Protein AF-A0A7S1M7S1-F1 (afdb_monomer_lite)

InterPro domains:
  IPR001810 F-box domain [PF12937] (13-48)
  IPR036047 F-box-like domain superfamily [SSF81383] (13-51)

Foldseek 3Di:
DDPPPDDDPPLVVLLVVLLPDFLVVLVVQLPVDVSSVVSSQDPVSLCSNCVVLLQNVLADPDHDRRNVCCCQPCRQQCNSVADWWKFAFDAQWRIKIKGWAWDDDPDDGIHIKIWIWTFTDPDPVRDIFIWIFIWGQDSPVSWIWTWTWGQDPVGIDTDFTKTKDKDFLADDDPGTDPVRSVQAHRWIKIKIWGPDQDPDPPPNDRPDIIDMIGHHHPPPPPVPDPPDD

Radius of gyration: 22.05 Å; chains: 1; bounding box: 53×46×82 Å

Secondary structure (DSSP, 8-state):
------S--HHHHHHHHHHHS-HHHHHHHTTT-HHHHHHHH-HHHHHHHHHHTT-GGGS-SSPPS-HHHHIIIIITTTGGG-EEEEEEBSSSEEEEEEEEEEEEETTTEEEEEEEEEEEESSSTT--EEEEEEEEEEETTTTEEEEEEEEEETTEEEEEEEEEEEEEE--S--TTB-HHHHHHHTTSEEEEEEESS----TTT-S---SEEEEEEPPPP--S-S-----

pLDDT: mean 80.55, std 15.34, range [33.22, 95.12]

Sequence (229 aa):
MPHRTRAFDIPKVAWAILCYLQPHEVARARAVCRRIRDLASADSLWLTIAGNLLLRRLLPRQLPQGILSYLVSNTMTGASLCGKYTYAGTTSVKEATLLITPARLGFRRNVARVSLEVCFADMEWQATEVCTGVMRYSVRDKKFIIVTRRKGIRGMVNGPRLSLIAAPHRRAWLDEKPEHFERNRNGLRLVLTVEEPCTWSTLGKDVNDLIVVTRRAPELDIDADVPAA

Structure (mmCIF, N/CA/C/O backbone):
data_AF-A0A7S1M7S1-F1
#
_entry.id   AF-A0A7S1M7S1-F1
#
loop_
_atom_site.group_PDB
_atom_site.id
_atom_site.type_symbol
_atom_site.label_atom_id
_atom_site.label_alt_id
_atom_site.label_comp_id
_atom_site.label_asym_id
_atom_site.label_entity_id
_atom_site.label_seq_id
_atom_site.pdbx_PDB_ins_code
_atom_site.Cartn_x
_atom_site.Cartn_y
_atom_site.Cartn_z
_atom_site.occupancy
_atom_site.B_iso_or_equiv
_atom_site.auth_seq_id
_atom_site.auth_comp_id
_atom_site.auth_asym_id
_atom_site.auth_atom_id
_atom_site.pdbx_PDB_model_num
ATOM 1 N N . MET A 1 1 ? 13.252 -22.140 -51.613 1.00 41.62 1 MET A N 1
ATOM 2 C CA . MET A 1 1 ? 13.887 -21.137 -50.727 1.00 41.62 1 MET A CA 1
ATOM 3 C C . MET A 1 1 ? 13.746 -21.610 -49.288 1.00 41.62 1 MET A C 1
ATOM 5 O O . MET A 1 1 ? 12.617 -21.865 -48.891 1.00 41.62 1 MET A O 1
ATOM 9 N N . PRO A 1 2 ? 14.831 -21.803 -48.521 1.00 45.28 2 PRO A N 1
ATOM 10 C CA . PRO A 1 2 ? 14.717 -22.297 -47.156 1.00 45.28 2 PRO A CA 1
ATOM 11 C C . PRO A 1 2 ? 14.274 -21.163 -46.224 1.00 45.28 2 PRO A C 1
ATOM 13 O O . PRO A 1 2 ? 14.846 -20.070 -46.229 1.00 45.28 2 PRO A O 1
ATOM 16 N N . HIS A 1 3 ? 13.248 -21.427 -45.417 1.00 45.75 3 HIS A N 1
ATOM 17 C CA . HIS A 1 3 ? 12.812 -20.554 -44.335 1.00 45.75 3 HIS A CA 1
ATOM 18 C C . HIS A 1 3 ? 13.937 -20.428 -43.299 1.00 45.75 3 HIS A C 1
ATOM 20 O O . HIS A 1 3 ? 14.132 -21.310 -42.468 1.00 45.75 3 HIS A O 1
ATOM 26 N N . ARG A 1 4 ? 14.689 -19.319 -43.338 1.00 46.16 4 ARG A N 1
ATOM 27 C CA . ARG A 1 4 ? 15.551 -18.899 -42.226 1.00 46.16 4 ARG A CA 1
ATOM 28 C C . ARG A 1 4 ? 14.659 -18.550 -41.032 1.00 46.16 4 ARG A C 1
ATOM 30 O O . ARG A 1 4 ? 14.207 -17.413 -40.901 1.00 46.16 4 ARG A O 1
ATOM 37 N N . THR A 1 5 ? 14.425 -19.511 -40.149 1.00 48.19 5 THR A N 1
ATOM 38 C CA . THR A 1 5 ? 14.044 -19.257 -38.758 1.00 48.19 5 THR A CA 1
ATOM 39 C C . THR A 1 5 ? 15.123 -18.360 -38.147 1.00 48.19 5 THR A C 1
ATOM 41 O O . THR A 1 5 ? 16.256 -18.783 -37.931 1.00 48.19 5 THR A O 1
ATOM 44 N N . ARG A 1 6 ? 14.819 -17.068 -37.958 1.00 54.59 6 ARG A N 1
ATOM 45 C CA . ARG A 1 6 ? 15.767 -16.117 -37.361 1.00 54.59 6 ARG A CA 1
ATOM 46 C C . ARG A 1 6 ? 16.020 -16.532 -35.915 1.00 54.59 6 ARG A C 1
ATOM 48 O O . ARG A 1 6 ? 15.117 -16.467 -35.085 1.00 54.59 6 ARG A O 1
ATOM 55 N N . ALA A 1 7 ? 17.252 -16.943 -35.637 1.00 52.56 7 ALA A N 1
ATOM 56 C CA . ALA A 1 7 ? 17.763 -17.107 -34.290 1.00 52.56 7 ALA A CA 1
ATOM 57 C C . ALA A 1 7 ? 17.588 -15.780 -33.530 1.00 52.56 7 ALA A C 1
ATOM 59 O O . ALA A 1 7 ? 18.126 -14.753 -33.935 1.00 52.56 7 ALA A O 1
ATOM 60 N N . PHE A 1 8 ? 16.795 -15.833 -32.459 1.00 60.31 8 PHE A N 1
ATOM 61 C CA . PHE A 1 8 ? 16.510 -14.766 -31.500 1.00 60.31 8 PHE A CA 1
ATOM 62 C C . PHE A 1 8 ? 15.819 -13.512 -32.057 1.00 60.31 8 PHE A C 1
ATOM 64 O O . PHE A 1 8 ? 16.417 -12.618 -32.653 1.00 60.31 8 PHE A O 1
ATOM 71 N N . ASP A 1 9 ? 14.535 -13.372 -31.731 1.00 79.88 9 ASP A N 1
ATOM 72 C CA . ASP A 1 9 ? 13.861 -12.075 -31.731 1.00 79.88 9 ASP A CA 1
ATOM 73 C C . ASP A 1 9 ? 14.429 -11.236 -30.569 1.00 79.88 9 ASP A C 1
ATOM 75 O O . ASP A 1 9 ? 13.898 -11.225 -29.458 1.00 79.88 9 ASP A O 1
ATOM 79 N N . ILE A 1 10 ? 15.590 -10.610 -30.803 1.00 79.69 10 ILE A N 1
ATOM 80 C CA . ILE A 1 10 ? 16.375 -9.865 -29.802 1.00 79.69 10 ILE A CA 1
ATOM 81 C C . ILE A 1 10 ? 15.506 -8.872 -29.004 1.00 79.69 10 ILE A C 1
ATOM 83 O O . ILE A 1 10 ? 15.644 -8.838 -27.781 1.00 79.69 10 ILE A O 1
ATOM 87 N N . PRO A 1 11 ? 14.577 -8.103 -29.614 1.00 83.94 11 PRO A N 1
ATOM 88 C CA . PRO A 1 11 ? 13.624 -7.281 -28.868 1.00 83.94 11 PRO A CA 1
ATOM 89 C C . PRO A 1 11 ? 12.769 -8.055 -27.863 1.00 83.94 11 PRO A C 1
ATOM 91 O O . PRO A 1 11 ? 12.610 -7.591 -26.737 1.00 83.94 11 PRO A O 1
ATOM 94 N N . LYS A 1 12 ? 12.245 -9.231 -28.231 1.00 86.44 12 LYS A N 1
ATOM 95 C CA . LYS A 1 12 ? 11.447 -10.064 -27.316 1.00 86.44 12 LYS A CA 1
ATOM 96 C C . LYS A 1 12 ? 12.285 -10.622 -26.171 1.00 86.44 12 LYS A C 1
ATOM 98 O O . LYS A 1 12 ? 11.818 -10.648 -25.037 1.00 86.44 12 LYS A O 1
ATOM 103 N N . VAL A 1 13 ? 13.523 -11.030 -26.447 1.00 89.12 13 VAL A N 1
ATOM 104 C CA . VAL A 1 13 ? 14.450 -11.506 -25.406 1.00 89.12 13 VAL A CA 1
ATOM 105 C C . VAL A 1 13 ? 14.808 -10.371 -24.450 1.00 89.12 13 VAL A C 1
ATOM 107 O O . VAL A 1 13 ? 14.710 -10.533 -23.238 1.00 89.12 13 VAL A O 1
ATOM 110 N N . ALA A 1 14 ? 15.158 -9.198 -24.984 1.00 90.00 14 ALA A N 1
ATOM 111 C CA . ALA A 1 14 ? 15.450 -8.013 -24.185 1.00 90.00 14 ALA A CA 1
ATOM 112 C C . ALA A 1 14 ? 14.243 -7.602 -23.333 1.00 90.00 14 ALA A C 1
ATOM 114 O O . ALA A 1 14 ? 14.399 -7.326 -22.148 1.00 90.00 14 ALA A O 1
ATOM 115 N N . TRP A 1 15 ? 13.037 -7.623 -23.905 1.00 92.06 15 TRP A N 1
ATOM 116 C CA . TRP A 1 15 ? 11.795 -7.393 -23.172 1.00 92.06 15 TRP A CA 1
ATOM 117 C C . TRP A 1 15 ? 11.626 -8.364 -22.003 1.00 92.06 15 TRP A C 1
ATOM 119 O O . TRP A 1 15 ? 11.396 -7.934 -20.876 1.00 92.06 15 TRP A O 1
ATOM 129 N N . ALA A 1 16 ? 11.775 -9.667 -22.259 1.00 90.12 16 ALA A N 1
ATOM 130 C CA . ALA A 1 16 ? 11.648 -10.692 -21.232 1.00 90.12 16 ALA A CA 1
ATOM 131 C C . ALA A 1 16 ? 12.648 -10.465 -20.092 1.00 90.12 16 ALA A C 1
ATOM 133 O O . ALA A 1 16 ? 12.245 -10.470 -18.934 1.00 90.12 16 ALA A O 1
ATOM 134 N N . ILE A 1 17 ? 13.915 -10.177 -20.409 1.00 92.19 17 ILE A N 1
ATOM 135 C CA . ILE A 1 17 ? 14.944 -9.855 -19.409 1.00 92.19 17 ILE A CA 1
ATOM 136 C C . ILE A 1 17 ? 14.530 -8.630 -18.585 1.00 92.19 17 ILE A C 1
ATOM 138 O O . ILE A 1 17 ? 14.538 -8.691 -17.357 1.00 92.19 17 ILE A O 1
ATOM 142 N N . LEU A 1 18 ? 14.115 -7.540 -19.240 1.00 93.44 18 LEU A N 1
ATOM 143 C CA . LEU A 1 18 ? 13.698 -6.307 -18.565 1.00 93.44 18 LEU A CA 1
ATOM 144 C C . LEU A 1 18 ? 12.514 -6.530 -17.606 1.00 93.44 18 LEU A C 1
ATOM 146 O O . LEU A 1 18 ? 12.459 -5.878 -16.567 1.00 93.44 18 LEU A O 1
ATOM 150 N N . CYS A 1 19 ? 11.598 -7.457 -17.905 1.00 91.25 19 CYS A N 1
ATOM 151 C CA . CYS A 1 19 ? 10.470 -7.796 -17.027 1.00 91.25 19 CYS A CA 1
ATOM 152 C C . CYS A 1 19 ? 10.885 -8.444 -15.692 1.00 91.25 19 CYS A C 1
ATOM 154 O O . CYS A 1 19 ? 10.109 -8.387 -14.732 1.00 91.25 19 CYS A O 1
ATOM 156 N N . TYR A 1 20 ? 12.067 -9.066 -15.626 1.00 88.56 20 TYR A N 1
ATOM 157 C CA . TYR A 1 20 ? 12.601 -9.690 -14.406 1.00 88.56 20 TYR A CA 1
ATOM 158 C C . TYR A 1 20 ? 13.469 -8.748 -13.571 1.00 88.56 20 TYR A C 1
ATOM 160 O O . TYR A 1 20 ? 13.738 -9.040 -12.406 1.00 88.56 20 TYR A O 1
ATOM 168 N N . LEU A 1 21 ? 13.889 -7.622 -14.144 1.00 90.19 21 LEU A N 1
ATOM 169 C CA . LEU A 1 21 ? 14.700 -6.633 -13.452 1.00 90.19 21 LEU A CA 1
ATOM 170 C C . LEU A 1 21 ? 13.876 -5.835 -12.433 1.00 90.19 21 LEU A C 1
ATOM 172 O O . LEU A 1 21 ? 12.695 -5.532 -12.625 1.00 90.19 21 LEU A O 1
ATOM 176 N N . GLN A 1 22 ? 14.529 -5.419 -11.351 1.00 87.69 22 GLN A N 1
ATOM 177 C CA . GLN A 1 22 ? 13.973 -4.460 -10.406 1.00 87.69 22 GLN A CA 1
ATOM 178 C C . GLN A 1 22 ? 13.872 -3.062 -11.044 1.00 87.69 22 GLN A C 1
ATOM 180 O O . GLN A 1 22 ? 14.671 -2.715 -11.916 1.00 87.69 22 GLN A O 1
ATOM 185 N N . PRO A 1 23 ? 12.967 -2.183 -10.566 1.00 88.12 23 PRO A N 1
ATOM 186 C CA . PRO A 1 23 ? 12.787 -0.839 -11.128 1.00 88.12 23 PRO A CA 1
ATOM 187 C C . PRO A 1 23 ? 14.081 -0.026 -11.285 1.00 88.12 23 PRO A C 1
ATOM 189 O O . PRO A 1 23 ? 14.257 0.692 -12.267 1.00 88.12 23 PRO A O 1
ATOM 192 N N . HIS A 1 24 ? 15.006 -0.149 -10.331 1.00 86.44 24 HIS A N 1
ATOM 193 C CA . HIS A 1 24 ? 16.277 0.570 -10.364 1.00 86.44 24 HIS A CA 1
ATOM 194 C C . HIS A 1 24 ? 17.270 -0.013 -11.389 1.00 86.44 24 HIS A C 1
ATOM 196 O O . HIS A 1 24 ? 18.080 0.725 -11.947 1.00 86.44 24 HIS A O 1
ATOM 202 N N . GLU A 1 25 ? 17.191 -1.311 -11.679 1.00 91.31 25 GLU A N 1
ATOM 203 C CA . GLU A 1 25 ? 17.995 -1.988 -12.702 1.00 91.31 25 GLU A CA 1
ATOM 204 C C . GLU A 1 25 ? 17.472 -1.656 -14.101 1.00 91.31 25 GLU A C 1
ATOM 206 O O . GLU A 1 25 ? 18.256 -1.312 -14.984 1.00 91.31 25 GLU A O 1
ATOM 211 N N . VAL A 1 26 ? 16.146 -1.632 -14.283 1.00 91.19 26 VAL A N 1
ATOM 212 C CA . VAL A 1 26 ? 15.514 -1.144 -15.520 1.00 91.19 26 VAL A CA 1
ATOM 213 C C . VAL A 1 26 ? 15.902 0.311 -15.781 1.00 91.19 26 VAL A C 1
ATOM 215 O O . VAL A 1 26 ? 16.249 0.669 -16.905 1.00 91.19 26 VAL A O 1
ATOM 218 N N . ALA A 1 27 ? 15.925 1.154 -14.741 1.00 87.81 27 ALA A N 1
ATOM 219 C CA . ALA A 1 27 ? 16.382 2.536 -14.864 1.00 87.81 27 ALA A CA 1
ATOM 220 C C . ALA A 1 27 ? 17.840 2.635 -15.347 1.00 87.81 27 ALA A C 1
ATOM 222 O O . ALA A 1 27 ? 18.140 3.490 -16.179 1.00 87.81 27 ALA A O 1
ATOM 223 N N . ARG A 1 28 ? 18.731 1.743 -14.890 1.00 90.44 28 ARG A N 1
ATOM 224 C CA . ARG A 1 28 ? 20.116 1.657 -15.389 1.00 90.44 28 ARG A CA 1
ATOM 225 C C . ARG A 1 28 ? 20.175 1.145 -16.829 1.00 90.44 28 ARG A C 1
ATOM 227 O O . ARG A 1 28 ? 20.913 1.705 -17.635 1.00 90.44 28 ARG A O 1
ATOM 234 N N . ALA A 1 29 ? 19.358 0.155 -17.189 1.00 92.06 29 ALA A N 1
ATOM 235 C CA . ALA A 1 29 ? 19.303 -0.390 -18.546 1.00 92.06 29 ALA A CA 1
ATOM 236 C C . ALA A 1 29 ? 18.950 0.679 -19.602 1.00 92.06 29 ALA A C 1
ATOM 238 O O . ALA A 1 29 ? 19.469 0.646 -20.717 1.00 92.06 29 ALA A O 1
ATOM 239 N N . ARG A 1 30 ? 18.152 1.697 -19.241 1.00 90.50 30 ARG A N 1
ATOM 240 C CA . ARG A 1 30 ? 17.820 2.844 -20.119 1.00 90.50 30 ARG A CA 1
ATOM 241 C C . ARG A 1 30 ? 19.039 3.636 -20.607 1.00 90.50 30 ARG A C 1
ATOM 243 O O . ARG A 1 30 ? 18.942 4.342 -21.616 1.00 90.50 30 ARG A O 1
ATOM 250 N N . ALA A 1 31 ? 20.164 3.549 -19.899 1.00 91.19 31 ALA A N 1
ATOM 251 C CA . ALA A 1 31 ? 21.402 4.227 -20.267 1.00 91.19 31 ALA A CA 1
ATOM 252 C C . ALA A 1 31 ? 22.227 3.462 -21.317 1.00 91.19 31 ALA A C 1
ATOM 254 O O . ALA A 1 31 ? 23.098 4.065 -21.931 1.00 91.19 31 ALA A O 1
ATOM 255 N N . VAL A 1 32 ? 21.941 2.176 -21.562 1.00 92.31 32 VAL A N 1
ATOM 256 C CA . VAL A 1 32 ? 22.780 1.297 -22.397 1.00 92.31 32 VAL A CA 1
ATOM 257 C C . VAL A 1 32 ? 22.757 1.703 -23.872 1.00 92.31 32 VAL A C 1
ATOM 259 O O . VAL A 1 32 ? 23.797 1.980 -24.459 1.00 92.31 32 VAL A O 1
ATOM 262 N N . CYS A 1 33 ? 21.579 1.744 -24.499 1.00 92.69 33 CYS A N 1
ATOM 263 C CA . CYS A 1 33 ? 21.428 2.193 -25.885 1.00 92.69 33 CYS A CA 1
ATOM 264 C C . CYS A 1 33 ? 20.003 2.694 -26.152 1.00 92.69 33 CYS A C 1
ATOM 266 O O . CYS A 1 33 ? 19.089 2.420 -25.371 1.00 92.69 33 CYS A O 1
ATOM 268 N N . ARG A 1 34 ? 19.790 3.405 -27.272 1.00 92.31 34 ARG A N 1
ATOM 269 C CA . ARG A 1 34 ? 18.472 3.966 -27.639 1.00 92.31 34 ARG A CA 1
ATOM 270 C C . ARG A 1 34 ? 17.381 2.888 -27.674 1.00 92.31 34 ARG A C 1
ATOM 272 O O . ARG A 1 34 ? 16.344 3.058 -27.055 1.00 92.31 34 ARG A O 1
ATOM 279 N N . ARG A 1 35 ? 17.651 1.734 -28.289 1.00 90.88 35 ARG A N 1
ATOM 280 C CA . ARG A 1 35 ? 16.654 0.661 -28.425 1.00 90.88 35 ARG A CA 1
ATOM 281 C C . ARG A 1 35 ? 16.223 0.065 -27.078 1.00 90.88 35 ARG A C 1
ATOM 283 O O . ARG A 1 35 ? 15.041 -0.186 -26.875 1.00 90.88 35 ARG A O 1
ATOM 290 N N . ILE A 1 36 ? 17.162 -0.132 -26.147 1.00 91.50 36 ILE A N 1
ATOM 291 C CA . ILE A 1 36 ? 16.839 -0.577 -24.782 1.00 91.50 36 ILE A CA 1
ATOM 292 C C . ILE A 1 36 ? 16.130 0.533 -24.010 1.00 91.50 36 ILE A C 1
ATOM 294 O O . ILE A 1 36 ? 15.206 0.243 -23.263 1.00 91.50 36 ILE A O 1
ATOM 298 N N . ARG A 1 37 ? 16.505 1.802 -24.210 1.00 92.50 37 ARG A N 1
ATOM 299 C CA . ARG A 1 37 ? 15.813 2.947 -23.608 1.00 92.50 37 ARG A CA 1
ATOM 300 C C . ARG A 1 37 ? 14.345 3.001 -24.006 1.00 92.50 37 ARG A C 1
ATOM 302 O O . ARG A 1 37 ? 13.519 3.238 -23.127 1.00 92.50 37 ARG A O 1
ATOM 309 N N . ASP A 1 38 ? 14.035 2.767 -25.275 1.00 91.62 38 ASP A N 1
ATOM 310 C CA . ASP A 1 38 ? 12.665 2.783 -25.788 1.00 91.62 38 ASP A CA 1
ATOM 311 C C . ASP A 1 38 ? 11.851 1.637 -25.167 1.00 91.62 38 ASP A C 1
ATOM 313 O O . ASP A 1 38 ? 10.790 1.875 -24.592 1.00 91.62 38 ASP A O 1
ATOM 317 N N . LEU A 1 39 ? 12.402 0.413 -25.148 1.00 92.00 39 LEU A N 1
ATOM 318 C CA . LEU A 1 39 ? 11.774 -0.740 -24.483 1.00 92.00 39 LEU A CA 1
ATOM 319 C C . LEU A 1 39 ? 11.582 -0.509 -22.977 1.00 92.00 39 LEU A C 1
ATOM 321 O O . LEU A 1 39 ? 10.504 -0.743 -22.440 1.00 92.00 39 LEU A O 1
ATOM 325 N N . ALA A 1 40 ? 12.609 -0.001 -22.296 1.00 91.62 40 ALA A N 1
ATOM 326 C CA . ALA A 1 40 ? 12.597 0.262 -20.861 1.00 91.62 40 ALA A CA 1
ATOM 327 C C . ALA A 1 40 ? 11.759 1.490 -20.461 1.00 91.62 40 ALA A C 1
ATOM 329 O O . ALA A 1 40 ? 11.533 1.724 -19.273 1.00 91.62 40 ALA A O 1
ATOM 330 N N . SER A 1 41 ? 11.298 2.287 -21.429 1.00 90.00 41 SER A N 1
ATOM 331 C CA . SER A 1 41 ? 10.377 3.409 -21.206 1.00 90.00 41 SER A CA 1
ATOM 332 C C . SER A 1 41 ? 8.937 3.070 -21.602 1.00 90.00 41 SER A C 1
ATOM 334 O O . SER A 1 41 ? 8.050 3.876 -21.348 1.00 90.00 41 SER A O 1
ATOM 336 N N . ALA A 1 42 ? 8.692 1.893 -22.189 1.00 91.19 42 ALA A N 1
ATOM 337 C CA . ALA A 1 42 ? 7.365 1.479 -22.618 1.00 91.19 42 ALA A CA 1
ATOM 338 C C . ALA A 1 42 ? 6.432 1.232 -21.422 1.00 91.19 42 ALA A C 1
ATOM 340 O O . ALA A 1 42 ? 6.754 0.479 -20.500 1.00 91.19 42 ALA A O 1
ATOM 341 N N . ASP A 1 43 ? 5.233 1.808 -21.468 1.00 91.19 43 ASP A N 1
ATOM 342 C CA . ASP A 1 43 ? 4.222 1.668 -20.414 1.00 91.19 43 ASP A CA 1
ATOM 343 C C . ASP A 1 43 ? 3.811 0.202 -20.178 1.00 91.19 43 ASP A C 1
ATOM 345 O O . ASP A 1 43 ? 3.616 -0.222 -19.038 1.00 91.19 43 ASP A O 1
ATOM 349 N N . SER A 1 44 ? 3.782 -0.622 -21.228 1.00 91.31 44 SER A N 1
ATOM 350 C CA . SER A 1 44 ? 3.511 -2.062 -21.130 1.00 91.31 44 SER A CA 1
ATOM 351 C C . SER A 1 44 ? 4.553 -2.829 -20.301 1.00 91.31 44 SER A C 1
ATOM 353 O O . SER A 1 44 ? 4.204 -3.812 -19.637 1.00 91.31 44 SER A O 1
ATOM 355 N N . LEU A 1 45 ? 5.810 -2.369 -20.262 1.00 92.50 45 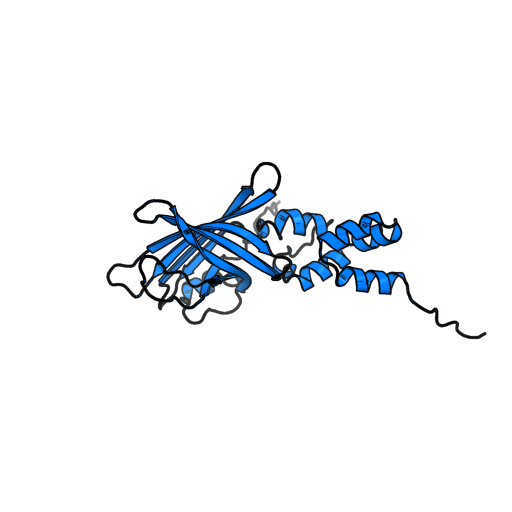LEU A N 1
ATOM 356 C CA . LEU A 1 45 ? 6.853 -2.976 -19.434 1.00 92.50 45 LEU A CA 1
ATOM 357 C C . LEU A 1 45 ? 6.574 -2.646 -17.971 1.00 92.50 45 LEU A C 1
ATOM 359 O O . LEU A 1 45 ? 6.531 -3.533 -17.121 1.00 92.50 45 LEU A O 1
ATOM 363 N N . TRP A 1 46 ? 6.315 -1.371 -17.686 1.00 91.69 46 TRP A N 1
ATOM 364 C CA . TRP A 1 46 ? 6.044 -0.897 -16.333 1.00 91.69 46 TRP A CA 1
ATOM 365 C C . TRP A 1 46 ? 4.737 -1.447 -15.759 1.00 91.69 46 TRP A C 1
ATOM 367 O O . TRP A 1 46 ? 4.674 -1.705 -14.560 1.00 91.69 46 TRP A O 1
ATOM 377 N N . LEU A 1 47 ? 3.732 -1.737 -16.590 1.00 90.75 47 LEU A N 1
ATOM 378 C CA . LEU A 1 47 ? 2.547 -2.502 -16.182 1.00 90.75 47 LEU A CA 1
ATOM 379 C C . LEU A 1 47 ? 2.883 -3.932 -15.761 1.00 90.75 47 LEU A C 1
ATOM 381 O O . LEU A 1 47 ? 2.336 -4.432 -14.774 1.00 90.75 47 LEU A O 1
ATOM 385 N N . THR A 1 48 ? 3.780 -4.586 -16.498 1.00 92.44 48 THR A N 1
ATOM 386 C CA . THR A 1 48 ? 4.236 -5.944 -16.181 1.00 92.44 48 THR A CA 1
ATOM 387 C C . THR A 1 48 ? 5.024 -5.943 -14.871 1.00 92.44 48 THR A C 1
ATOM 389 O O . THR A 1 48 ? 4.708 -6.708 -13.959 1.00 92.44 48 THR A O 1
ATOM 392 N N . ILE A 1 49 ? 5.960 -5.001 -14.716 1.00 91.44 49 ILE A N 1
ATOM 393 C CA . ILE A 1 49 ? 6.723 -4.794 -13.477 1.00 91.44 49 ILE A CA 1
ATOM 394 C C . ILE A 1 49 ? 5.782 -4.486 -12.304 1.00 91.44 49 ILE A C 1
ATOM 396 O O . ILE A 1 49 ? 5.904 -5.097 -11.245 1.00 91.44 49 ILE A O 1
ATOM 400 N N . ALA A 1 50 ? 4.794 -3.604 -12.478 1.00 90.56 50 ALA A N 1
ATOM 401 C CA . ALA A 1 50 ? 3.799 -3.312 -11.445 1.00 90.56 50 ALA A CA 1
ATOM 402 C C . ALA A 1 50 ? 2.997 -4.556 -11.038 1.00 90.56 50 ALA A C 1
ATOM 404 O O . ALA A 1 50 ? 2.652 -4.706 -9.866 1.00 90.56 50 ALA A O 1
ATOM 405 N N . GLY A 1 51 ? 2.710 -5.458 -11.981 1.00 89.81 51 GLY A N 1
ATOM 406 C CA . GLY A 1 51 ? 2.130 -6.771 -11.699 1.00 89.81 51 GLY A CA 1
ATOM 407 C C . GLY A 1 51 ? 3.044 -7.632 -10.826 1.00 89.81 51 GLY A C 1
ATOM 408 O O . GLY A 1 51 ? 2.608 -8.119 -9.785 1.00 89.81 51 GLY A O 1
ATOM 409 N N . ASN A 1 52 ? 4.323 -7.739 -11.192 1.00 89.56 52 ASN A N 1
ATOM 410 C CA . ASN A 1 52 ? 5.334 -8.511 -10.456 1.00 89.56 52 ASN A CA 1
ATOM 411 C C . ASN A 1 52 ? 5.604 -7.971 -9.042 1.00 89.56 52 ASN A C 1
ATOM 413 O O . ASN A 1 52 ? 6.021 -8.728 -8.160 1.00 89.56 52 ASN A O 1
ATOM 417 N N . LEU A 1 53 ? 5.350 -6.676 -8.840 1.00 89.56 53 LEU A N 1
ATOM 418 C CA . LEU A 1 53 ? 5.410 -5.956 -7.569 1.00 89.56 53 LEU A CA 1
ATOM 419 C C . LEU A 1 53 ? 4.065 -5.941 -6.814 1.00 89.56 53 LEU A C 1
ATOM 421 O O . LEU A 1 53 ? 3.949 -5.317 -5.768 1.00 89.56 53 LEU A O 1
ATOM 425 N N . LEU A 1 54 ? 3.013 -6.595 -7.314 1.00 88.25 54 LEU A N 1
ATOM 426 C CA . LEU A 1 54 ? 1.673 -6.573 -6.699 1.00 88.25 54 LEU A CA 1
ATOM 427 C C . LEU A 1 54 ? 1.061 -5.159 -6.567 1.00 88.25 54 LEU A C 1
ATOM 429 O O . LEU A 1 54 ? 0.084 -4.952 -5.851 1.00 88.25 54 LEU A O 1
ATOM 433 N N . LEU A 1 55 ? 1.593 -4.185 -7.307 1.00 89.06 55 LEU A N 1
ATOM 434 C CA . LEU A 1 55 ? 1.173 -2.783 -7.300 1.00 89.06 55 LEU A CA 1
ATOM 435 C C . LEU A 1 55 ? 0.082 -2.480 -8.325 1.00 89.06 55 LEU A C 1
ATOM 437 O O . LEU A 1 55 ? -0.557 -1.434 -8.250 1.00 89.06 55 LEU A O 1
ATOM 441 N N . ARG A 1 56 ? -0.180 -3.396 -9.266 1.00 87.12 56 ARG A N 1
ATOM 442 C CA . ARG A 1 56 ? -1.178 -3.205 -10.332 1.00 87.12 56 ARG A CA 1
ATOM 443 C C . ARG A 1 56 ? -2.572 -2.844 -9.804 1.00 87.12 56 ARG A C 1
ATOM 445 O O . ARG A 1 56 ? -3.312 -2.141 -10.477 1.00 87.12 56 ARG A O 1
ATOM 452 N N . ARG A 1 57 ? -2.922 -3.293 -8.595 1.00 82.06 57 ARG A N 1
ATOM 453 C CA . ARG A 1 57 ? -4.211 -2.997 -7.939 1.00 82.06 57 ARG A CA 1
ATOM 454 C C . ARG A 1 57 ? -4.340 -1.554 -7.447 1.00 82.06 57 ARG A C 1
ATOM 456 O O . ARG A 1 57 ? -5.449 -1.124 -7.162 1.00 82.06 57 ARG A O 1
ATOM 463 N N . LEU A 1 58 ? -3.221 -0.847 -7.320 1.00 85.56 58 LEU A N 1
ATOM 464 C CA . LEU A 1 58 ? -3.154 0.552 -6.898 1.00 85.56 58 LEU A CA 1
ATOM 465 C C . LEU A 1 58 ? -3.036 1.512 -8.079 1.00 85.56 58 LEU A C 1
ATOM 467 O O . LEU A 1 58 ? -2.960 2.723 -7.883 1.00 85.56 58 LEU A O 1
ATOM 471 N N . LEU A 1 59 ? -2.990 0.979 -9.300 1.00 85.38 59 LEU A N 1
ATOM 472 C CA . LEU A 1 59 ? -3.052 1.797 -10.494 1.00 85.38 59 LEU A CA 1
ATOM 473 C C . LEU A 1 59 ? -4.496 2.265 -10.728 1.00 85.38 59 LEU A C 1
ATOM 475 O O . LEU A 1 59 ? -5.438 1.506 -10.475 1.00 85.38 59 LEU A O 1
ATOM 479 N N . PRO A 1 60 ? -4.682 3.497 -11.221 1.00 80.94 60 PRO A N 1
ATOM 480 C CA . PRO A 1 60 ? -5.992 4.001 -11.592 1.00 80.94 60 PRO A CA 1
ATOM 481 C C . PRO A 1 60 ? -6.571 3.168 -12.740 1.00 80.94 60 PRO A C 1
ATOM 483 O O . PRO A 1 60 ? -5.838 2.576 -13.534 1.00 80.94 60 PRO A O 1
ATOM 486 N N . ARG A 1 61 ? -7.906 3.133 -12.839 1.00 75.69 61 ARG A N 1
ATOM 487 C CA . ARG A 1 61 ? -8.599 2.429 -13.932 1.00 75.69 61 ARG A CA 1
ATOM 488 C C . ARG A 1 61 ? -8.241 3.017 -15.297 1.00 75.69 61 ARG A C 1
ATOM 490 O O . ARG A 1 61 ? -8.005 2.267 -16.237 1.00 75.69 61 ARG A O 1
ATOM 497 N N . GLN A 1 62 ? -8.187 4.345 -15.380 1.00 80.94 62 GLN A N 1
ATOM 498 C CA . GLN A 1 62 ? -7.642 5.061 -16.526 1.00 80.94 62 GLN A CA 1
ATOM 499 C C . GLN A 1 62 ? -6.149 5.260 -16.292 1.00 80.94 62 GLN A C 1
ATOM 501 O O . GLN A 1 62 ? -5.743 5.999 -15.395 1.00 80.94 62 GLN A O 1
ATOM 506 N N . LEU A 1 63 ? -5.336 4.538 -17.059 1.00 78.19 63 LEU A N 1
ATOM 507 C CA . LEU A 1 63 ? -3.889 4.602 -16.926 1.00 78.19 63 LEU A CA 1
ATOM 508 C C . LEU A 1 63 ? -3.380 5.934 -17.495 1.00 78.19 63 LEU A C 1
ATOM 510 O O . LEU A 1 63 ? -3.670 6.239 -18.652 1.00 78.19 63 LEU A O 1
ATOM 514 N N . PRO A 1 64 ? -2.615 6.718 -16.720 1.00 75.06 64 PRO A N 1
ATOM 515 C CA . PRO A 1 64 ? -1.967 7.906 -17.250 1.00 75.06 64 PRO A CA 1
ATOM 516 C C . PRO A 1 64 ? -0.860 7.503 -18.231 1.00 75.06 64 PRO A C 1
ATOM 518 O O . PRO A 1 64 ? -0.239 6.449 -18.073 1.00 75.06 64 PRO A O 1
ATOM 521 N N . GLN A 1 65 ? -0.560 8.375 -19.197 1.00 75.25 65 GLN A N 1
ATOM 522 C CA . GLN A 1 65 ? 0.691 8.268 -19.949 1.00 75.25 65 GLN A CA 1
ATOM 523 C C . GLN A 1 65 ? 1.878 8.400 -18.985 1.00 75.25 65 GLN A C 1
ATOM 525 O O . GLN A 1 65 ? 1.883 9.266 -18.105 1.00 75.25 65 GLN A O 1
ATOM 530 N N . GLY A 1 66 ? 2.892 7.545 -19.141 1.00 83.88 66 GLY A N 1
ATOM 531 C CA . GLY A 1 66 ? 4.075 7.572 -18.280 1.00 83.88 66 GLY A CA 1
ATOM 532 C C . GLY A 1 66 ? 3.859 6.843 -16.953 1.00 83.88 66 GLY A C 1
ATOM 533 O O . GLY A 1 66 ? 4.077 7.396 -15.869 1.00 83.88 66 GLY A O 1
ATOM 534 N N . ILE A 1 67 ? 3.497 5.564 -17.035 1.00 87.12 67 ILE A N 1
ATOM 535 C CA . ILE A 1 67 ? 3.210 4.678 -15.897 1.00 87.12 67 ILE A CA 1
ATOM 536 C C . ILE A 1 67 ? 4.389 4.598 -14.930 1.00 87.12 67 ILE A C 1
ATOM 538 O O . ILE A 1 67 ? 4.187 4.551 -13.718 1.00 87.12 67 ILE A O 1
ATOM 542 N N . LEU A 1 68 ? 5.624 4.653 -15.435 1.00 87.00 68 LEU A N 1
ATOM 543 C CA . LEU A 1 68 ? 6.823 4.758 -14.603 1.00 87.00 68 LEU A CA 1
ATOM 544 C C . LEU A 1 68 ? 6.748 5.946 -13.632 1.00 87.00 68 LEU A C 1
ATOM 546 O O . LEU A 1 68 ? 6.954 5.783 -12.429 1.00 87.00 68 LEU A O 1
ATOM 550 N N . SER A 1 69 ? 6.454 7.140 -14.155 1.00 85.00 69 SER A N 1
ATOM 551 C CA . SER A 1 69 ? 6.382 8.362 -13.351 1.00 85.00 69 SER A CA 1
ATOM 552 C C . SER A 1 69 ? 5.296 8.238 -12.286 1.00 85.00 69 SER A C 1
ATOM 554 O O . SER A 1 69 ? 5.527 8.564 -11.118 1.00 85.00 69 SER A O 1
ATOM 556 N N . TYR A 1 70 ? 4.144 7.675 -12.664 1.00 87.06 70 TYR A N 1
ATOM 557 C CA . TYR A 1 70 ? 3.047 7.426 -11.739 1.00 87.06 70 TYR A CA 1
ATOM 558 C C . TYR A 1 70 ? 3.427 6.426 -10.637 1.00 87.06 70 TYR A C 1
ATOM 560 O O . TYR A 1 70 ? 3.230 6.713 -9.456 1.00 87.06 70 TYR A O 1
ATOM 568 N N . LEU A 1 71 ? 4.026 5.284 -10.990 1.00 87.12 71 LEU A N 1
ATOM 569 C CA . LEU A 1 71 ? 4.450 4.260 -10.031 1.00 87.12 71 LEU A CA 1
ATOM 570 C C . LEU A 1 71 ? 5.442 4.817 -9.010 1.00 87.12 71 LEU A C 1
ATOM 572 O O . LEU A 1 71 ? 5.266 4.611 -7.810 1.00 87.12 71 LEU A O 1
ATOM 576 N N . VAL A 1 72 ? 6.465 5.533 -9.481 1.00 83.94 72 VAL A N 1
ATOM 577 C CA . VAL A 1 72 ? 7.522 6.079 -8.621 1.00 83.94 72 VAL A CA 1
ATOM 578 C C . VAL A 1 72 ? 7.003 7.221 -7.757 1.00 83.94 72 VAL A C 1
ATOM 580 O O . VAL A 1 72 ? 7.374 7.297 -6.591 1.00 83.94 72 VAL A O 1
ATOM 583 N N . SER A 1 73 ? 6.150 8.093 -8.294 1.00 82.62 73 SER A N 1
ATOM 584 C CA . SER A 1 73 ? 5.719 9.302 -7.583 1.00 82.62 73 SER A CA 1
ATOM 585 C C . SER A 1 73 ? 4.515 9.070 -6.675 1.00 82.62 73 SER A C 1
ATOM 587 O O . SER A 1 73 ? 4.427 9.707 -5.624 1.00 82.62 73 SER A O 1
ATOM 589 N N . ASN A 1 74 ? 3.614 8.151 -7.043 1.00 84.31 74 ASN A N 1
ATOM 590 C CA . ASN A 1 74 ? 2.339 7.946 -6.352 1.00 84.31 74 ASN A CA 1
ATOM 591 C C . ASN A 1 74 ? 2.212 6.579 -5.684 1.00 84.31 74 ASN A C 1
ATOM 593 O O . ASN A 1 74 ? 1.762 6.481 -4.541 1.00 84.31 74 ASN A O 1
ATOM 597 N N . THR A 1 75 ? 2.562 5.504 -6.387 1.00 85.88 75 THR A N 1
ATOM 598 C CA . THR A 1 75 ? 2.287 4.158 -5.878 1.00 85.88 75 THR A CA 1
ATOM 599 C C . THR A 1 75 ? 3.322 3.733 -4.840 1.00 85.88 75 THR A C 1
ATOM 601 O O . THR A 1 75 ? 2.968 3.455 -3.699 1.00 85.88 75 THR A O 1
ATOM 604 N N . MET A 1 76 ? 4.611 3.759 -5.182 1.00 86.88 76 MET A N 1
ATOM 605 C CA . MET A 1 76 ? 5.697 3.316 -4.295 1.00 86.88 76 MET A CA 1
ATOM 606 C C . MET A 1 76 ? 5.922 4.245 -3.090 1.00 86.88 76 MET A C 1
ATOM 608 O O . MET A 1 76 ? 6.427 3.810 -2.054 1.00 86.88 76 MET A O 1
ATOM 612 N N . THR A 1 77 ? 5.529 5.515 -3.202 1.00 85.94 77 THR A N 1
ATOM 613 C CA . THR A 1 77 ? 5.572 6.502 -2.106 1.00 85.94 77 THR A CA 1
ATOM 614 C C . THR A 1 77 ? 4.423 6.332 -1.117 1.00 85.94 77 THR A C 1
ATOM 616 O O . THR A 1 77 ? 4.459 6.920 -0.038 1.00 85.94 77 THR A O 1
ATOM 619 N N . GLY A 1 78 ? 3.408 5.537 -1.471 1.00 85.44 78 GLY A N 1
ATOM 620 C CA . GLY A 1 78 ? 2.189 5.383 -0.687 1.00 85.44 78 GLY A CA 1
ATOM 621 C C . GLY A 1 78 ? 1.163 6.496 -0.900 1.00 85.44 78 GLY A C 1
ATOM 622 O O . GLY A 1 78 ? 0.122 6.458 -0.254 1.00 85.44 78 GLY A O 1
ATOM 623 N N . ALA A 1 79 ? 1.397 7.455 -1.803 1.00 85.81 79 ALA A N 1
ATOM 624 C CA . ALA A 1 79 ? 0.452 8.548 -2.041 1.00 85.81 79 ALA A CA 1
ATOM 625 C C . ALA A 1 79 ? -0.908 8.046 -2.559 1.00 85.81 79 ALA A C 1
ATOM 627 O O . ALA A 1 79 ? -1.949 8.521 -2.121 1.00 85.81 79 ALA A O 1
ATOM 628 N N . SER A 1 80 ? -0.907 7.016 -3.414 1.00 86.06 80 SER A N 1
ATOM 629 C CA . SER A 1 80 ? -2.135 6.329 -3.868 1.00 86.06 80 SER A CA 1
ATOM 630 C C . SER A 1 80 ? -2.954 5.697 -2.730 1.00 86.06 80 SER A C 1
ATOM 632 O O . SER A 1 80 ? -4.143 5.424 -2.890 1.00 86.06 80 SER A O 1
ATOM 634 N N . LEU A 1 81 ? -2.326 5.481 -1.571 1.00 90.69 81 LEU A N 1
ATOM 635 C CA . LEU A 1 81 ? -2.959 4.947 -0.372 1.00 90.69 81 LEU A CA 1
ATOM 636 C C . LEU A 1 81 ? -3.380 6.043 0.611 1.00 90.69 81 LEU A C 1
ATOM 638 O O . LEU A 1 81 ? -4.039 5.714 1.591 1.00 90.69 81 LEU A O 1
ATOM 642 N N . CYS A 1 82 ? -3.051 7.317 0.380 1.00 91.12 82 CYS A N 1
ATOM 643 C CA . CYS A 1 82 ? -3.440 8.408 1.273 1.00 91.12 82 CYS A CA 1
ATOM 644 C C . CYS A 1 82 ? -4.957 8.473 1.459 1.00 91.12 82 CYS A C 1
ATOM 646 O O . CYS A 1 82 ? -5.712 8.348 0.497 1.00 91.12 82 CYS A O 1
ATOM 648 N N . GLY A 1 83 ? -5.390 8.686 2.698 1.00 91.38 83 GLY A N 1
ATOM 649 C CA . GLY A 1 83 ? -6.787 8.744 3.111 1.00 91.38 83 GLY A CA 1
ATOM 650 C C . GLY A 1 83 ? -7.007 8.159 4.504 1.00 91.38 83 GLY A C 1
ATOM 651 O O . GLY A 1 83 ? -6.085 7.634 5.132 1.00 91.38 83 GLY A O 1
ATOM 652 N N . LYS A 1 84 ? -8.251 8.258 4.978 1.00 94.38 84 LYS A N 1
ATOM 653 C CA . LYS A 1 84 ? -8.714 7.634 6.219 1.00 94.38 84 LYS A CA 1
AT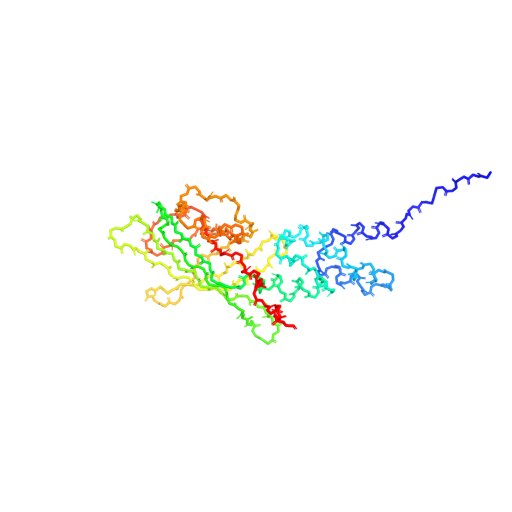OM 654 C C . LYS A 1 84 ? -9.326 6.270 5.907 1.00 94.38 84 LYS A C 1
ATOM 656 O O . LYS A 1 84 ? -10.161 6.165 5.012 1.00 94.38 84 LYS A O 1
ATOM 661 N N . TYR A 1 85 ? -8.919 5.258 6.657 1.00 95.06 85 TYR A N 1
ATOM 662 C CA . TYR A 1 85 ? -9.463 3.908 6.623 1.00 95.06 85 TYR A CA 1
ATOM 663 C C . TYR A 1 85 ? -9.986 3.566 8.008 1.00 95.06 85 TYR A C 1
ATOM 665 O O . TYR A 1 85 ? -9.395 3.966 9.012 1.00 95.06 85 TYR A O 1
ATOM 673 N N . THR A 1 86 ? -11.078 2.819 8.056 1.00 94.50 86 THR A N 1
ATOM 674 C CA . THR A 1 86 ? -11.722 2.400 9.295 1.00 94.50 86 THR A CA 1
ATOM 675 C C . THR A 1 86 ? -11.983 0.906 9.297 1.00 94.50 86 THR A C 1
ATOM 677 O O . THR A 1 86 ? -12.074 0.263 8.247 1.00 94.50 86 THR A O 1
ATOM 680 N N . TYR A 1 87 ? -12.140 0.370 10.491 1.00 91.81 87 TYR A N 1
ATOM 681 C CA . TYR A 1 87 ? -12.635 -0.965 10.750 1.00 91.81 87 TYR A CA 1
ATOM 682 C C . TYR A 1 87 ? -13.563 -0.925 11.947 1.00 91.81 87 TYR A C 1
ATOM 684 O O . TYR A 1 87 ? -13.303 -0.187 12.897 1.00 91.81 87 TYR A O 1
ATOM 692 N N . ALA A 1 88 ? -14.614 -1.731 11.887 1.00 89.25 88 ALA A N 1
ATOM 693 C CA . ALA A 1 88 ? -15.489 -1.995 13.011 1.00 89.25 88 ALA A CA 1
ATOM 694 C C . ALA A 1 88 ? -15.703 -3.507 13.092 1.00 89.25 88 ALA A C 1
ATOM 696 O O . ALA A 1 88 ? -16.277 -4.104 12.176 1.00 89.25 88 ALA A O 1
ATOM 697 N N . GLY A 1 89 ? -15.204 -4.102 14.170 1.00 83.88 89 GLY A N 1
ATOM 698 C CA . GLY A 1 89 ? -15.252 -5.531 14.430 1.00 83.88 89 GLY A CA 1
ATOM 699 C C . GLY A 1 89 ? -16.135 -5.902 15.619 1.00 83.88 89 GLY A C 1
ATOM 700 O O . GLY A 1 89 ? -16.680 -5.034 16.309 1.00 83.88 89 GLY A O 1
ATOM 701 N N . THR A 1 90 ? -16.281 -7.206 15.847 1.00 71.62 90 THR A N 1
ATOM 702 C CA . THR A 1 90 ? -17.073 -7.779 16.951 1.00 71.62 90 THR A CA 1
ATOM 703 C C . THR A 1 90 ? -16.244 -8.516 18.005 1.00 71.62 90 THR A C 1
ATOM 705 O O . THR A 1 90 ? -16.790 -8.872 19.045 1.00 71.62 90 THR A O 1
ATO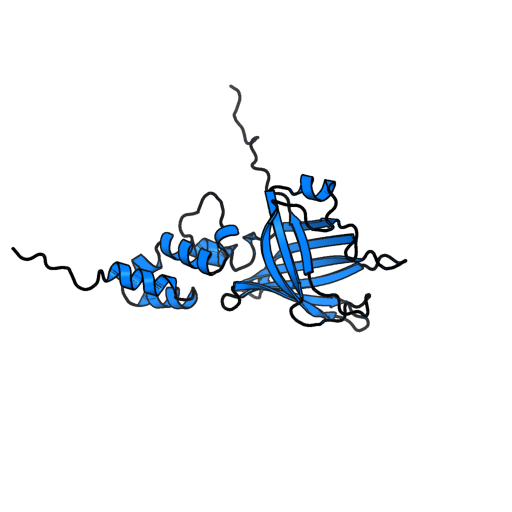M 708 N N . THR A 1 91 ? -14.954 -8.749 17.753 1.00 73.81 91 THR A N 1
ATOM 709 C CA . THR A 1 91 ? -14.047 -9.544 18.602 1.00 73.81 91 THR A CA 1
ATOM 710 C C . THR A 1 91 ? -12.863 -8.687 19.080 1.00 73.81 91 THR A C 1
ATOM 712 O O . THR A 1 91 ? -13.058 -7.527 19.426 1.00 73.81 91 THR A O 1
ATOM 715 N N . SER A 1 92 ? -11.635 -9.222 19.090 1.00 75.12 92 SER A N 1
ATOM 716 C CA . SER A 1 92 ? -10.431 -8.653 19.718 1.00 75.12 92 SER A CA 1
ATOM 717 C C . SER A 1 92 ? -10.152 -7.188 19.358 1.00 75.12 92 SER A C 1
ATOM 719 O O . SER A 1 92 ? -9.805 -6.392 20.233 1.00 75.12 92 SER A O 1
ATOM 721 N N . VAL A 1 93 ? -10.352 -6.804 18.094 1.00 81.06 93 VAL A N 1
ATOM 722 C CA . VAL A 1 93 ? -10.320 -5.409 17.634 1.00 81.06 93 VAL A CA 1
ATOM 723 C C . VAL A 1 93 ? -11.750 -4.921 17.428 1.00 81.06 93 VAL A C 1
ATOM 725 O O . VAL A 1 93 ? -12.409 -5.284 16.451 1.00 81.06 93 VAL A O 1
ATOM 728 N N . LYS A 1 94 ? -12.210 -4.047 18.327 1.00 85.12 94 LYS A N 1
ATOM 729 C CA . LYS A 1 94 ? -13.533 -3.419 18.249 1.00 85.12 94 LYS A CA 1
ATOM 730 C C . LYS A 1 94 ? -13.569 -2.397 17.122 1.00 85.12 94 LYS A C 1
ATOM 732 O O . LYS A 1 94 ? -14.470 -2.415 16.289 1.00 85.12 94 LYS A O 1
ATOM 737 N N . GLU A 1 95 ? -12.577 -1.513 17.088 1.00 89.12 95 GLU A N 1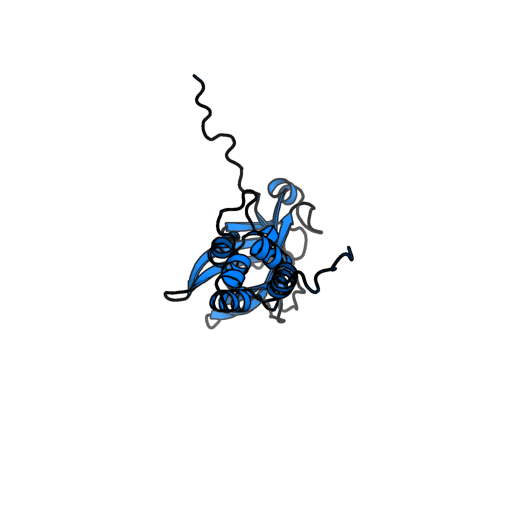
ATOM 738 C CA . GLU A 1 95 ? -12.459 -0.460 16.082 1.00 89.12 95 GLU A CA 1
ATOM 739 C C . GLU A 1 95 ? -10.991 -0.205 15.754 1.00 89.12 95 GLU A C 1
ATOM 741 O O . GLU A 1 95 ? -10.119 -0.297 16.616 1.00 89.12 95 GLU A O 1
ATOM 746 N N . ALA A 1 96 ? -10.707 0.140 14.502 1.00 90.62 96 ALA A N 1
ATOM 747 C CA . ALA A 1 96 ? -9.395 0.642 14.122 1.00 90.62 96 ALA A CA 1
ATOM 748 C C . ALA A 1 96 ? -9.532 1.774 13.110 1.00 90.62 96 ALA A C 1
ATOM 750 O O . ALA A 1 96 ? -10.343 1.707 12.186 1.00 90.62 96 ALA A O 1
ATOM 751 N N . THR A 1 97 ? -8.707 2.804 13.262 1.00 93.75 97 THR A N 1
ATOM 752 C CA . THR A 1 97 ? -8.606 3.913 12.318 1.00 93.75 97 THR A CA 1
ATOM 753 C C . THR A 1 97 ? -7.167 4.045 11.851 1.00 93.75 97 THR A C 1
ATOM 755 O O . THR A 1 97 ? -6.253 4.254 12.642 1.00 93.75 97 THR A O 1
ATOM 758 N N . LEU A 1 98 ? -6.965 3.960 10.539 1.00 94.56 98 LEU A N 1
ATOM 759 C CA . LEU A 1 98 ? -5.680 4.206 9.901 1.00 94.56 98 LEU A CA 1
ATOM 760 C C . LEU A 1 98 ? -5.781 5.467 9.051 1.00 94.56 98 LEU A C 1
ATOM 762 O O . LEU A 1 98 ? -6.548 5.530 8.092 1.00 94.56 98 LEU A O 1
ATOM 766 N N . LEU A 1 99 ? -4.965 6.461 9.368 1.00 95.12 99 LEU A N 1
ATOM 767 C CA . LEU A 1 99 ? -4.807 7.661 8.567 1.00 95.12 99 LEU A CA 1
ATOM 768 C C . LEU A 1 99 ? -3.464 7.616 7.841 1.00 95.12 99 LEU A C 1
ATOM 770 O O . LEU A 1 99 ? -2.411 7.558 8.476 1.00 95.12 99 LEU A O 1
ATOM 774 N N . ILE A 1 100 ? -3.506 7.685 6.513 1.00 94.00 100 ILE A N 1
ATOM 775 C CA . ILE A 1 100 ? -2.325 7.778 5.654 1.00 94.00 100 ILE A CA 1
ATOM 776 C C . ILE A 1 100 ? -2.303 9.176 5.039 1.00 94.00 100 ILE A C 1
ATOM 778 O O . ILE A 1 100 ? -3.239 9.560 4.340 1.00 94.00 100 ILE A O 1
ATOM 782 N N . THR A 1 101 ? -1.244 9.942 5.287 1.00 91.62 101 THR A N 1
ATOM 783 C CA . THR A 1 101 ? -1.078 11.301 4.752 1.00 91.62 101 THR A CA 1
ATOM 784 C C . THR A 1 101 ? 0.208 11.432 3.946 1.00 91.62 101 THR A C 1
ATOM 786 O O . THR A 1 101 ? 1.202 10.763 4.248 1.00 91.62 101 THR A O 1
ATOM 789 N N . PRO A 1 102 ? 0.226 12.293 2.913 1.00 88.81 102 PRO A N 1
ATOM 790 C CA . PRO A 1 102 ? 1.451 12.571 2.186 1.00 88.81 102 PRO A CA 1
ATOM 791 C C . PRO A 1 102 ? 2.457 13.247 3.121 1.00 88.81 102 PRO A C 1
ATOM 793 O O . PRO A 1 102 ? 2.117 14.124 3.913 1.00 88.81 102 PRO A O 1
ATOM 796 N N . ALA A 1 103 ? 3.715 12.841 3.024 1.00 85.75 103 ALA A N 1
ATOM 797 C CA . ALA A 1 103 ? 4.805 13.406 3.795 1.00 85.75 103 ALA A CA 1
ATOM 798 C C . ALA A 1 103 ? 6.087 13.466 2.959 1.00 85.75 103 ALA A C 1
ATOM 800 O O . ALA A 1 103 ? 6.224 12.845 1.903 1.00 85.75 103 ALA A O 1
ATOM 801 N N . ARG A 1 104 ? 7.063 14.226 3.451 1.00 79.06 104 ARG A N 1
ATOM 802 C CA . ARG A 1 104 ? 8.402 14.299 2.867 1.00 79.06 104 ARG A CA 1
ATOM 803 C C . ARG A 1 104 ? 9.428 13.910 3.915 1.00 79.06 104 ARG A C 1
ATOM 805 O O . ARG A 1 104 ? 9.401 14.411 5.035 1.00 79.06 104 ARG A O 1
ATOM 812 N N . LEU A 1 105 ? 10.329 13.004 3.551 1.00 70.44 105 LEU A N 1
ATOM 813 C CA . LEU A 1 105 ? 11.518 12.712 4.336 1.00 70.44 105 LEU A CA 1
ATOM 814 C C . LEU A 1 105 ? 12.678 13.557 3.797 1.00 70.44 105 LEU A C 1
ATOM 816 O O . LEU A 1 105 ? 13.269 13.233 2.761 1.00 70.44 105 LEU A O 1
ATOM 820 N N . GLY A 1 106 ? 12.980 14.649 4.499 1.00 71.31 106 GLY A N 1
ATOM 821 C CA . GLY A 1 106 ? 13.924 15.663 4.029 1.00 71.31 106 GLY A CA 1
ATOM 822 C C . GLY A 1 106 ? 13.455 16.325 2.728 1.00 71.31 106 GLY A C 1
ATOM 823 O O . GLY A 1 106 ? 12.263 16.376 2.432 1.00 71.31 106 GLY A O 1
ATOM 824 N N . PHE A 1 107 ? 14.402 16.802 1.920 1.00 61.22 107 PHE A N 1
ATOM 825 C CA . PHE A 1 107 ? 14.102 17.585 0.714 1.00 61.22 107 PHE A CA 1
ATOM 826 C C . PHE A 1 107 ? 13.783 16.759 -0.544 1.00 61.22 107 PHE A C 1
ATOM 828 O O . PHE A 1 107 ? 13.419 17.337 -1.562 1.00 61.22 107 PHE A O 1
ATOM 835 N N . ARG A 1 108 ? 13.958 15.427 -0.529 1.00 58.31 108 ARG A N 1
ATOM 836 C CA . ARG A 1 108 ? 14.028 14.636 -1.781 1.00 58.31 108 ARG A CA 1
ATOM 837 C C . ARG A 1 108 ? 13.142 13.395 -1.865 1.00 58.31 108 ARG A C 1
ATOM 839 O O . ARG A 1 108 ? 13.095 12.784 -2.927 1.00 58.31 108 ARG A O 1
ATOM 846 N N . ARG A 1 109 ? 12.484 12.961 -0.785 1.00 68.50 109 ARG A N 1
ATOM 847 C CA . ARG A 1 109 ? 11.753 11.681 -0.788 1.00 68.50 109 ARG A CA 1
ATOM 848 C C . ARG A 1 109 ? 10.328 11.854 -0.294 1.00 68.50 109 ARG A C 1
ATOM 850 O O . ARG A 1 109 ? 10.109 12.043 0.899 1.00 68.50 109 ARG A O 1
ATOM 857 N N . ASN A 1 110 ? 9.375 11.744 -1.214 1.00 78.56 110 ASN A N 1
ATOM 858 C CA . ASN A 1 110 ? 7.971 11.588 -0.860 1.00 78.56 110 ASN A CA 1
ATOM 859 C C . ASN A 1 110 ? 7.793 10.233 -0.167 1.00 78.56 110 ASN A C 1
ATOM 861 O O . ASN A 1 110 ? 8.270 9.203 -0.643 1.00 78.56 110 ASN A O 1
ATOM 865 N N . VAL A 1 111 ? 7.144 10.256 0.984 1.00 84.31 111 VAL A N 1
ATOM 866 C CA . VAL A 1 111 ? 6.776 9.082 1.774 1.00 84.31 111 VAL A CA 1
ATOM 867 C C . VAL A 1 111 ? 5.354 9.291 2.276 1.00 84.31 111 VAL A C 1
ATOM 869 O O . VAL A 1 111 ? 4.815 10.392 2.174 1.00 84.31 111 VAL A O 1
ATOM 872 N N . ALA A 1 112 ? 4.752 8.269 2.864 1.00 89.81 112 ALA A N 1
ATOM 873 C CA . ALA A 1 112 ? 3.491 8.438 3.564 1.00 89.81 112 ALA A CA 1
ATOM 874 C C . ALA A 1 112 ? 3.729 8.431 5.076 1.00 89.81 112 ALA A C 1
ATOM 876 O O . ALA A 1 112 ? 4.460 7.584 5.596 1.00 89.81 112 ALA A O 1
ATOM 877 N N . ARG A 1 113 ? 3.129 9.385 5.787 1.00 92.31 113 ARG A N 1
ATOM 878 C CA . ARG A 1 113 ? 3.008 9.337 7.244 1.00 92.31 113 ARG A CA 1
ATOM 879 C C . ARG A 1 113 ? 1.760 8.542 7.589 1.00 92.31 113 ARG A C 1
ATOM 881 O O . ARG A 1 113 ? 0.744 8.641 6.906 1.00 92.31 113 ARG A O 1
ATOM 888 N N . VAL A 1 114 ? 1.856 7.761 8.651 1.00 93.62 114 VAL A N 1
ATOM 889 C CA . VAL A 1 114 ? 0.781 6.894 9.116 1.00 93.62 114 VAL A CA 1
ATOM 890 C C . VAL A 1 114 ? 0.451 7.227 10.562 1.00 93.62 114 VAL A C 1
ATOM 892 O O . VAL A 1 114 ? 1.359 7.428 11.364 1.00 93.62 114 VAL A O 1
ATOM 895 N N . SER A 1 115 ? -0.835 7.265 10.888 1.00 93.50 115 SER A N 1
ATOM 896 C CA . SER A 1 115 ? -1.346 7.217 12.256 1.00 93.50 115 SER A CA 1
ATOM 897 C C . SER A 1 115 ? -2.330 6.061 12.339 1.00 93.50 115 SER A C 1
ATOM 899 O O . SER A 1 115 ? -3.295 6.036 11.580 1.00 93.50 115 SER A O 1
ATOM 901 N N . LEU A 1 116 ? -2.057 5.095 13.204 1.00 91.25 116 LEU A N 1
ATOM 902 C CA . LEU A 1 116 ? -2.898 3.936 13.458 1.00 91.25 116 LEU A CA 1
ATOM 903 C C . LEU A 1 116 ? -3.412 4.028 14.889 1.00 91.25 116 LEU A C 1
ATOM 905 O O . LEU A 1 116 ? -2.621 4.082 15.826 1.00 91.25 116 LEU A O 1
ATOM 909 N N . GLU A 1 117 ? -4.724 4.026 15.028 1.00 90.38 117 GLU A N 1
ATOM 910 C CA . GLU A 1 117 ? -5.436 3.966 16.294 1.00 90.38 117 GLU A CA 1
ATOM 911 C C . GLU A 1 117 ? -6.218 2.656 16.345 1.00 90.38 117 GLU A C 1
ATOM 913 O O . GLU A 1 117 ? -6.917 2.322 15.386 1.00 90.38 117 GLU A O 1
ATOM 918 N N . VAL A 1 118 ? -6.072 1.901 17.431 1.00 87.06 118 VAL A N 1
ATOM 919 C CA . VAL A 1 118 ? -6.727 0.600 17.619 1.00 87.06 118 VAL A CA 1
ATOM 920 C C . VAL A 1 118 ? -7.418 0.587 18.972 1.00 87.06 118 VAL A C 1
ATOM 922 O O . VAL A 1 118 ? -6.775 0.846 19.986 1.00 87.06 118 VAL A O 1
ATOM 925 N N . CYS A 1 119 ? -8.709 0.271 18.972 1.00 86.50 119 CYS A N 1
ATOM 926 C CA . CYS A 1 119 ? -9.527 0.067 20.158 1.00 86.50 119 CYS A CA 1
ATOM 927 C C . CYS A 1 119 ? -9.812 -1.430 20.318 1.00 86.50 119 CYS A C 1
ATOM 929 O O . CYS A 1 119 ? -10.415 -2.057 19.438 1.00 86.50 119 CYS A O 1
ATOM 931 N N . PHE A 1 120 ? -9.375 -2.006 21.435 1.00 82.38 120 PHE A N 1
ATOM 932 C CA . PHE A 1 120 ? -9.516 -3.435 21.711 1.00 82.38 120 PHE A CA 1
ATOM 933 C C . PHE A 1 120 ? -10.784 -3.731 22.520 1.00 82.38 120 PHE A C 1
ATOM 935 O O . PHE A 1 120 ? -11.155 -2.957 23.404 1.00 82.38 120 PHE A O 1
ATOM 942 N N . ALA A 1 121 ? -11.456 -4.846 22.218 1.00 72.88 121 ALA A N 1
ATOM 943 C CA . ALA A 1 121 ? -12.705 -5.223 22.889 1.00 72.88 121 ALA A CA 1
ATOM 944 C C . ALA A 1 121 ? -12.492 -5.921 24.240 1.00 72.88 121 ALA A C 1
ATOM 946 O O . ALA A 1 121 ? -13.321 -5.772 25.132 1.00 72.88 121 ALA A O 1
ATOM 947 N N . ASP A 1 122 ? -11.384 -6.650 24.398 1.00 64.31 122 ASP A N 1
ATOM 948 C CA . ASP A 1 122 ? -11.176 -7.618 25.489 1.00 64.31 122 ASP A CA 1
ATOM 949 C C . ASP A 1 122 ? -10.857 -7.003 26.865 1.00 64.31 122 ASP A C 1
ATOM 951 O O . ASP A 1 122 ? -10.423 -7.713 27.771 1.00 64.31 122 ASP A O 1
ATOM 955 N N . MET A 1 123 ? -11.048 -5.696 27.061 1.00 56.75 123 MET A N 1
ATOM 956 C CA . MET A 1 123 ? -10.758 -5.045 28.342 1.00 56.75 123 MET A CA 1
ATOM 957 C C . MET A 1 123 ? -11.957 -4.239 28.839 1.00 56.75 123 MET A C 1
ATOM 959 O O . MET A 1 123 ? -12.502 -3.424 28.096 1.00 56.75 123 MET A O 1
ATOM 963 N N . GLU A 1 124 ? -12.293 -4.397 30.127 1.00 54.53 124 GLU A N 1
ATOM 964 C CA . GLU A 1 124 ? -13.303 -3.607 30.865 1.00 54.53 124 GLU A CA 1
ATOM 965 C C . GLU A 1 124 ? -13.140 -2.084 30.675 1.00 54.53 124 GLU A C 1
ATOM 967 O O . GLU A 1 124 ? -14.090 -1.325 30.843 1.00 54.53 124 GLU A O 1
ATOM 972 N N . TRP A 1 125 ? -11.948 -1.643 30.260 1.00 56.41 125 TRP A N 1
ATOM 973 C CA . TRP A 1 125 ? -11.556 -0.244 30.103 1.00 56.41 125 TRP A CA 1
ATOM 974 C C . TRP A 1 125 ? -11.436 0.247 28.651 1.00 56.41 125 TRP A C 1
ATOM 976 O O . TRP A 1 125 ? -11.021 1.385 28.461 1.00 56.41 125 TRP A O 1
ATOM 986 N N . GLN A 1 126 ? -11.777 -0.564 27.634 1.00 64.88 126 GLN A N 1
ATOM 987 C CA . GLN A 1 126 ? -11.653 -0.202 26.205 1.00 64.88 126 GLN A CA 1
ATOM 988 C C . GLN A 1 126 ? -10.300 0.454 25.880 1.00 64.88 126 GLN A C 1
ATOM 990 O O . GLN A 1 126 ? -10.214 1.642 25.571 1.00 64.88 126 GLN A O 1
ATOM 995 N N . ALA A 1 127 ? -9.213 -0.312 25.985 1.00 71.25 127 ALA A N 1
ATOM 996 C CA . ALA A 1 127 ? -7.886 0.228 25.723 1.00 71.25 127 ALA A CA 1
ATOM 997 C C . ALA A 1 127 ? -7.736 0.697 24.270 1.00 71.25 127 ALA A C 1
ATOM 999 O O . ALA A 1 127 ? -7.985 -0.061 23.328 1.00 71.25 127 ALA A O 1
ATOM 1000 N N . THR A 1 128 ? -7.255 1.931 24.122 1.00 79.94 128 THR A N 1
ATOM 1001 C CA . THR A 1 128 ? -6.897 2.525 22.835 1.00 79.94 128 THR A CA 1
ATOM 1002 C C . THR A 1 128 ? -5.386 2.673 22.733 1.00 79.94 128 THR A C 1
ATOM 1004 O O . THR A 1 128 ? -4.755 3.305 23.581 1.00 79.94 128 THR A O 1
ATOM 1007 N N . GLU A 1 129 ? -4.802 2.145 21.659 1.00 81.94 129 GLU A N 1
ATOM 1008 C CA . GLU A 1 129 ? -3.395 2.360 21.325 1.00 81.94 129 GLU A CA 1
ATOM 1009 C C . GLU A 1 129 ? -3.244 3.198 20.066 1.00 81.94 129 GLU A C 1
ATOM 1011 O O . GLU A 1 129 ? -3.867 2.931 19.040 1.00 81.94 129 GLU A O 1
ATOM 1016 N N . VAL A 1 130 ? -2.361 4.195 20.144 1.00 86.94 130 VAL A N 1
ATOM 1017 C CA . VAL A 1 130 ? -2.041 5.083 19.028 1.00 86.94 130 VAL A CA 1
ATOM 1018 C C . VAL A 1 130 ? -0.572 4.926 18.655 1.00 86.94 130 VAL A C 1
ATOM 1020 O O . VAL A 1 130 ? 0.336 5.200 19.445 1.00 86.94 130 VAL A O 1
ATOM 1023 N N . CYS A 1 131 ? -0.342 4.521 17.412 1.00 88.12 131 CYS A N 1
ATOM 1024 C CA . CYS A 1 131 ? 0.968 4.377 16.800 1.00 88.12 131 CYS A CA 1
ATOM 1025 C C . CYS A 1 131 ? 1.095 5.355 15.630 1.00 88.12 131 CYS A C 1
ATOM 1027 O O . CYS A 1 131 ? 0.220 5.444 14.775 1.00 88.12 131 CYS A O 1
ATOM 1029 N N . THR A 1 132 ? 2.213 6.070 15.545 1.00 91.31 132 THR A N 1
ATOM 1030 C CA . THR A 1 132 ? 2.496 6.993 14.435 1.00 91.31 132 THR A CA 1
ATOM 1031 C C . THR A 1 132 ? 3.778 6.591 13.737 1.00 91.31 132 THR A C 1
ATOM 1033 O O . THR A 1 132 ? 4.720 6.138 14.375 1.00 91.31 132 THR A O 1
ATOM 1036 N N . GLY A 1 133 ? 3.849 6.715 12.420 1.00 90.56 133 GLY A N 1
ATOM 1037 C CA . GLY A 1 133 ? 4.958 6.140 11.679 1.00 90.56 133 GLY A CA 1
ATOM 1038 C C . GLY A 1 133 ? 5.131 6.667 10.274 1.00 90.56 133 GLY A C 1
ATOM 1039 O O . GLY A 1 133 ? 4.479 7.617 9.835 1.00 90.56 133 GLY A O 1
ATOM 1040 N N . VAL A 1 134 ? 6.045 6.018 9.564 1.00 90.38 134 VAL A N 1
ATOM 1041 C CA . VAL A 1 134 ? 6.317 6.270 8.151 1.00 90.38 134 VAL A CA 1
ATOM 1042 C C . VAL A 1 134 ? 6.163 4.966 7.388 1.00 90.38 134 VAL A C 1
ATOM 1044 O O . VAL A 1 134 ? 6.682 3.932 7.803 1.00 90.38 134 VAL A O 1
ATOM 1047 N N . MET A 1 135 ? 5.475 5.039 6.255 1.00 91.62 135 MET A N 1
ATOM 1048 C CA . MET A 1 135 ? 5.261 3.935 5.333 1.00 91.62 135 MET A CA 1
ATOM 1049 C C . MET A 1 135 ? 6.144 4.078 4.095 1.00 91.62 135 MET A C 1
ATOM 1051 O O . MET A 1 135 ? 6.303 5.174 3.546 1.00 91.62 135 MET A O 1
ATOM 1055 N N . ARG A 1 136 ? 6.707 2.957 3.639 1.00 88.44 136 ARG A N 1
ATOM 1056 C CA . ARG A 1 136 ? 7.483 2.853 2.397 1.00 88.44 136 ARG A CA 1
ATOM 1057 C C . ARG A 1 136 ? 7.226 1.530 1.708 1.00 88.44 136 ARG A C 1
ATOM 1059 O O . ARG A 1 136 ? 7.056 0.516 2.369 1.00 88.44 136 ARG A O 1
ATOM 1066 N N . TYR A 1 137 ? 7.273 1.523 0.386 1.00 90.94 137 TYR A N 1
ATOM 1067 C CA . TYR A 1 137 ? 7.211 0.283 -0.369 1.00 90.94 137 TYR A CA 1
ATOM 1068 C C . TYR A 1 137 ? 8.583 -0.416 -0.424 1.00 90.94 137 TYR A C 1
ATOM 1070 O O . TYR A 1 137 ? 9.572 0.185 -0.849 1.00 90.94 137 TYR A O 1
ATOM 1078 N N . SER A 1 138 ? 8.643 -1.686 -0.015 1.00 90.12 138 SER A N 1
ATOM 1079 C CA . SER A 1 138 ? 9.806 -2.561 -0.193 1.00 90.12 138 SER A CA 1
ATOM 1080 C C . SER A 1 138 ? 9.678 -3.307 -1.518 1.00 90.12 138 SER A C 1
ATOM 1082 O O . SER A 1 138 ? 8.824 -4.176 -1.670 1.00 90.12 138 SER A O 1
ATOM 1084 N N . VAL A 1 139 ? 10.550 -2.991 -2.481 1.00 88.38 139 VAL A N 1
ATOM 1085 C CA . VAL A 1 139 ? 10.636 -3.723 -3.761 1.00 88.38 139 VAL A CA 1
ATOM 1086 C C . VAL A 1 139 ? 11.060 -5.174 -3.538 1.00 88.38 139 VAL A C 1
ATOM 1088 O O . VAL A 1 139 ? 10.555 -6.066 -4.214 1.00 88.38 139 VAL A O 1
ATOM 1091 N N . ARG A 1 140 ? 11.959 -5.406 -2.571 1.00 88.44 140 ARG A N 1
ATOM 1092 C CA . ARG A 1 140 ? 12.462 -6.737 -2.212 1.00 88.44 140 ARG A CA 1
ATOM 1093 C C . ARG A 1 140 ? 11.337 -7.628 -1.690 1.00 88.44 140 ARG A C 1
ATOM 1095 O O . ARG A 1 140 ? 11.169 -8.738 -2.179 1.00 88.44 140 ARG A O 1
ATOM 1102 N N . ASP A 1 141 ? 10.557 -7.109 -0.744 1.00 87.94 141 ASP A N 1
ATOM 1103 C CA . ASP A 1 141 ? 9.518 -7.881 -0.046 1.00 87.94 141 ASP A CA 1
ATOM 1104 C C . ASP A 1 141 ? 8.134 -7.735 -0.698 1.00 87.94 141 ASP A C 1
ATOM 1106 O O . ASP A 1 141 ? 7.158 -8.327 -0.243 1.00 87.94 141 ASP A O 1
ATOM 1110 N N . LYS A 1 142 ? 8.045 -6.930 -1.764 1.00 90.50 142 LYS A N 1
ATOM 1111 C CA . LYS A 1 142 ? 6.848 -6.660 -2.571 1.00 90.50 142 LYS A CA 1
ATOM 1112 C C . LYS A 1 142 ? 5.635 -6.174 -1.769 1.00 90.50 142 LYS A C 1
ATOM 1114 O O . LYS A 1 142 ? 4.490 -6.479 -2.104 1.00 90.50 142 LYS A O 1
ATOM 1119 N N . LYS A 1 143 ? 5.879 -5.404 -0.710 1.00 91.50 143 LYS A N 1
ATOM 1120 C CA . LYS A 1 143 ? 4.852 -4.930 0.228 1.00 91.50 143 LYS A CA 1
ATOM 1121 C C . LYS A 1 143 ? 5.214 -3.578 0.822 1.00 91.50 143 LYS A C 1
ATOM 1123 O O . LYS A 1 143 ? 6.369 -3.151 0.771 1.00 91.50 143 LYS A O 1
ATOM 1128 N N . PHE A 1 144 ? 4.229 -2.895 1.393 1.00 92.81 144 PHE A N 1
ATOM 1129 C CA . PHE A 1 144 ? 4.499 -1.696 2.175 1.00 92.81 144 PHE A CA 1
ATOM 1130 C C . PHE A 1 144 ? 4.977 -2.093 3.567 1.00 92.81 144 PHE A C 1
ATOM 1132 O O . PHE A 1 144 ? 4.436 -3.010 4.169 1.00 92.81 144 PHE A O 1
ATOM 1139 N N . ILE A 1 145 ? 5.986 -1.395 4.066 1.00 91.19 145 ILE A N 1
ATOM 1140 C CA . ILE A 1 145 ? 6.506 -1.515 5.421 1.00 91.19 145 ILE A CA 1
ATOM 1141 C C . ILE A 1 145 ? 6.212 -0.204 6.134 1.00 91.19 145 ILE A C 1
ATOM 1143 O O . ILE A 1 145 ? 6.527 0.874 5.621 1.00 91.19 145 ILE A O 1
ATOM 1147 N N . ILE A 1 146 ? 5.621 -0.299 7.315 1.00 90.94 146 ILE A N 1
ATOM 1148 C CA . ILE A 1 146 ? 5.318 0.811 8.204 1.00 90.94 146 ILE A CA 1
ATOM 1149 C C . ILE A 1 146 ? 6.184 0.643 9.443 1.00 90.94 146 ILE A C 1
ATOM 1151 O O . ILE A 1 146 ? 6.095 -0.356 10.153 1.00 90.94 146 ILE A O 1
ATOM 1155 N N . VAL A 1 147 ? 7.014 1.643 9.708 1.00 88.31 147 VAL A N 1
ATOM 1156 C CA . VAL A 1 147 ? 7.796 1.716 10.942 1.00 88.31 147 VAL A CA 1
ATOM 1157 C C . VAL A 1 147 ? 7.111 2.715 11.855 1.00 88.31 147 VAL A C 1
ATOM 1159 O O . VAL A 1 147 ? 6.994 3.890 11.490 1.00 88.31 147 VAL A O 1
ATOM 1162 N N . THR A 1 148 ? 6.639 2.252 13.012 1.00 87.56 148 THR A N 1
ATOM 1163 C CA . THR A 1 148 ? 5.873 3.076 13.949 1.00 87.56 148 THR A CA 1
ATOM 1164 C C . THR A 1 148 ? 6.655 3.423 15.217 1.00 87.56 148 THR A C 1
ATOM 1166 O O . THR A 1 148 ? 7.652 2.798 15.579 1.00 87.56 148 THR A O 1
ATOM 1169 N N . ARG A 1 149 ? 6.197 4.474 15.888 1.00 86.44 149 ARG A N 1
ATOM 1170 C CA . ARG A 1 149 ? 6.565 4.922 17.225 1.00 86.44 149 ARG A CA 1
ATOM 1171 C C . ARG A 1 149 ? 5.287 5.138 18.016 1.00 86.44 149 ARG A C 1
ATOM 1173 O O . ARG A 1 149 ? 4.270 5.561 17.461 1.00 86.44 149 ARG A O 1
ATOM 1180 N N . ARG A 1 150 ? 5.361 4.896 19.317 1.00 82.69 150 ARG A N 1
ATOM 1181 C CA . ARG A 1 150 ? 4.251 5.109 20.248 1.00 82.69 150 ARG A CA 1
ATOM 1182 C C . ARG A 1 150 ? 4.698 5.954 21.431 1.00 82.69 150 ARG A C 1
ATOM 1184 O O . ARG A 1 150 ? 5.886 6.007 21.759 1.00 82.69 150 ARG A O 1
ATOM 1191 N N . LYS A 1 151 ? 3.737 6.606 22.082 1.00 76.12 151 LYS A N 1
ATOM 1192 C CA . LYS A 1 151 ? 3.974 7.359 23.315 1.00 76.12 151 LYS A CA 1
ATOM 1193 C C . LYS A 1 151 ? 4.038 6.373 24.485 1.00 76.12 151 LYS A C 1
ATOM 1195 O O . LYS A 1 151 ? 3.028 5.788 24.851 1.00 76.12 151 LYS A O 1
ATOM 1200 N N . GLY A 1 152 ? 5.229 6.162 25.035 1.00 69.25 152 GLY A N 1
ATOM 1201 C CA . GLY A 1 152 ? 5.445 5.392 26.258 1.00 69.25 152 GLY A CA 1
ATOM 1202 C C . GLY A 1 152 ? 5.515 6.286 27.500 1.00 69.25 152 GLY A C 1
ATOM 1203 O O . GLY A 1 152 ? 5.482 7.513 27.407 1.00 69.25 152 GLY A O 1
ATOM 1204 N N . ILE A 1 153 ? 5.678 5.657 28.668 1.00 65.94 153 ILE A N 1
ATOM 1205 C CA . ILE A 1 153 ? 5.763 6.337 29.977 1.00 65.94 153 ILE A CA 1
ATOM 1206 C C . ILE A 1 153 ? 6.939 7.331 30.025 1.00 65.94 153 ILE A C 1
ATOM 1208 O O . ILE A 1 153 ? 6.814 8.418 30.576 1.00 65.94 153 ILE A O 1
ATOM 1212 N N . ARG A 1 154 ? 8.080 6.978 29.416 1.00 68.44 154 ARG A N 1
ATOM 1213 C CA . ARG A 1 154 ? 9.317 7.785 29.407 1.00 68.44 154 ARG A CA 1
ATOM 1214 C C . ARG A 1 154 ? 9.557 8.538 28.089 1.00 68.44 154 ARG A C 1
ATOM 1216 O O . ARG A 1 154 ? 10.690 8.895 27.784 1.00 68.44 154 ARG A O 1
ATOM 1223 N N . GLY A 1 155 ? 8.511 8.759 27.292 1.00 74.62 155 GLY A N 1
ATOM 1224 C CA . GLY A 1 155 ? 8.604 9.425 25.989 1.00 74.62 155 GLY A CA 1
ATOM 1225 C C . GLY A 1 155 ? 8.350 8.487 24.809 1.00 74.62 155 GLY A C 1
ATOM 1226 O O . GLY A 1 155 ? 7.713 7.446 24.948 1.00 74.62 155 GLY A O 1
ATOM 1227 N N . MET A 1 156 ? 8.797 8.879 23.614 1.00 78.06 156 MET A N 1
ATOM 1228 C CA . MET A 1 156 ? 8.570 8.100 22.391 1.00 78.06 156 MET A CA 1
ATOM 1229 C C . MET A 1 156 ? 9.417 6.826 22.381 1.00 78.06 156 MET A C 1
ATOM 1231 O O . MET A 1 156 ? 10.642 6.897 22.432 1.00 78.06 156 MET A O 1
ATOM 1235 N N . VAL A 1 157 ? 8.763 5.675 22.241 1.00 81.19 157 VAL A N 1
ATOM 1236 C CA . VAL A 1 157 ? 9.411 4.363 22.101 1.00 81.19 157 VAL A CA 1
ATOM 1237 C C . VAL A 1 157 ? 9.110 3.763 20.730 1.00 81.19 157 VAL A C 1
ATOM 1239 O O . VAL A 1 157 ? 8.169 4.182 20.046 1.00 81.19 157 VAL A O 1
ATOM 1242 N N . ASN A 1 158 ? 9.919 2.790 20.310 1.00 80.88 158 ASN A N 1
ATOM 1243 C CA . ASN A 1 158 ? 9.656 2.045 19.082 1.00 80.88 158 ASN A CA 1
ATOM 1244 C C . ASN A 1 158 ? 8.305 1.325 19.203 1.00 80.88 158 ASN A C 1
ATOM 1246 O O . ASN A 1 158 ? 8.005 0.709 20.227 1.00 80.88 158 ASN A O 1
ATOM 1250 N N . GLY A 1 159 ? 7.473 1.473 18.175 1.00 76.94 159 GLY A N 1
ATOM 1251 C CA . GLY A 1 159 ? 6.218 0.745 18.039 1.00 76.94 159 GLY A CA 1
ATOM 1252 C C . GLY A 1 159 ? 6.382 -0.481 17.134 1.00 76.94 159 GLY A C 1
ATOM 1253 O O . GLY A 1 159 ? 7.497 -0.760 16.683 1.00 76.94 159 GLY A O 1
ATOM 1254 N N . PRO A 1 160 ? 5.282 -1.193 16.834 1.00 80.69 160 PRO A N 1
ATOM 1255 C CA . PRO A 1 160 ? 5.284 -2.297 15.883 1.00 80.69 160 PRO A CA 1
ATOM 1256 C C . PRO A 1 160 ?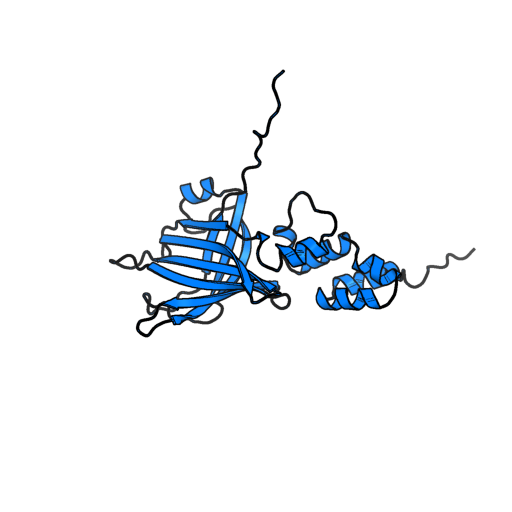 5.874 -1.903 14.532 1.00 80.69 160 PRO A C 1
ATOM 1258 O O . PRO A 1 160 ? 5.580 -0.835 13.972 1.00 80.69 160 PRO A O 1
ATOM 1261 N N . ARG A 1 161 ? 6.624 -2.834 13.950 1.00 86.62 161 ARG A N 1
ATOM 1262 C CA . ARG A 1 161 ? 6.871 -2.851 12.516 1.00 86.62 161 ARG A CA 1
ATOM 1263 C C . ARG A 1 161 ? 5.732 -3.610 11.847 1.00 86.62 161 ARG A C 1
ATOM 1265 O O . ARG A 1 161 ? 5.495 -4.771 12.161 1.00 86.62 161 ARG A O 1
ATOM 1272 N N . LEU A 1 162 ? 5.024 -2.948 10.939 1.00 88.62 162 LEU A N 1
ATOM 1273 C CA . LEU A 1 162 ? 3.883 -3.531 10.239 1.00 88.62 162 LEU A CA 1
ATOM 1274 C C . LEU A 1 162 ? 4.216 -3.690 8.761 1.00 88.62 162 LEU A C 1
ATOM 1276 O O . LEU A 1 162 ? 4.788 -2.791 8.145 1.00 88.62 162 LEU A O 1
ATOM 1280 N N . SER A 1 163 ? 3.794 -4.794 8.168 1.00 91.00 163 SER A N 1
ATOM 1281 C CA . SER A 1 163 ? 3.675 -4.909 6.721 1.00 91.00 163 SER A CA 1
ATOM 1282 C C . SER A 1 163 ? 2.243 -4.644 6.294 1.00 91.00 163 SER A C 1
ATOM 1284 O O . SER A 1 163 ? 1.317 -4.921 7.041 1.00 91.00 163 SER A O 1
ATOM 1286 N N . LEU A 1 164 ? 2.057 -4.073 5.111 1.00 92.06 164 LEU A N 1
ATOM 1287 C CA . LEU A 1 164 ? 0.755 -3.695 4.586 1.00 92.06 164 LEU A CA 1
ATOM 1288 C C . LEU A 1 164 ? 0.595 -4.202 3.159 1.00 92.06 164 LEU A C 1
ATOM 1290 O O . LEU A 1 164 ? 1.447 -3.978 2.289 1.00 92.06 164 LEU A O 1
ATOM 1294 N N . ILE A 1 165 ? -0.550 -4.837 2.919 1.00 89.25 165 ILE A N 1
ATOM 1295 C CA . ILE A 1 165 ? -0.994 -5.284 1.601 1.00 89.25 165 ILE A CA 1
ATOM 1296 C C . ILE A 1 165 ? -2.362 -4.676 1.306 1.00 89.25 165 ILE A C 1
ATOM 1298 O O . ILE A 1 165 ? -3.267 -4.697 2.139 1.00 89.25 165 ILE A O 1
ATOM 1302 N N . ALA A 1 166 ? -2.519 -4.159 0.089 1.00 88.62 166 ALA A N 1
ATOM 1303 C CA . ALA A 1 166 ? -3.771 -3.597 -0.388 1.00 88.62 166 ALA A CA 1
ATOM 1304 C C . ALA A 1 166 ? -4.544 -4.598 -1.261 1.00 88.62 166 ALA A C 1
ATOM 1306 O O . ALA A 1 166 ? -3.997 -5.254 -2.154 1.00 88.62 166 ALA A O 1
ATOM 1307 N N . ALA A 1 167 ? -5.846 -4.700 -1.027 1.00 87.69 167 ALA A N 1
ATOM 1308 C CA . ALA A 1 167 ? -6.747 -5.582 -1.752 1.00 87.69 167 ALA A CA 1
ATOM 1309 C C . ALA A 1 167 ? -8.125 -4.928 -1.928 1.00 87.69 167 ALA A C 1
ATOM 1311 O O . ALA A 1 167 ? -8.522 -4.106 -1.110 1.00 87.69 167 ALA A O 1
ATOM 1312 N N . PRO A 1 168 ? -8.893 -5.289 -2.965 1.00 87.12 168 PRO A N 1
ATOM 1313 C CA . PRO A 1 168 ? -10.266 -4.818 -3.089 1.00 87.12 168 PRO A CA 1
ATOM 1314 C C . PRO A 1 168 ? -11.152 -5.419 -1.988 1.00 87.12 168 PRO A C 1
ATOM 1316 O O . PRO A 1 168 ? -11.039 -6.604 -1.658 1.00 87.12 168 PRO A O 1
ATOM 1319 N N . HIS A 1 169 ? -12.064 -4.613 -1.449 1.00 89.94 169 HIS A N 1
ATOM 1320 C CA . HIS A 1 169 ? -12.989 -5.024 -0.399 1.00 89.94 169 HIS A CA 1
ATOM 1321 C C . HIS A 1 169 ? -14.279 -5.617 -0.990 1.00 89.94 169 HIS A C 1
ATOM 1323 O O . HIS A 1 169 ? -15.283 -4.934 -1.171 1.00 89.94 169 HIS A O 1
ATOM 1329 N N . ARG A 1 170 ? -14.217 -6.893 -1.395 1.00 88.69 170 ARG A N 1
ATOM 1330 C CA . ARG A 1 170 ? -15.326 -7.590 -2.088 1.00 88.69 170 ARG A CA 1
ATOM 1331 C C . ARG A 1 170 ? -16.130 -8.544 -1.209 1.00 88.69 170 ARG A C 1
ATOM 1333 O O . ARG A 1 170 ? -17.204 -8.972 -1.614 1.00 88.69 170 ARG A O 1
ATOM 1340 N N . ARG A 1 171 ? -15.570 -8.939 -0.070 1.00 89.12 171 ARG A N 1
ATOM 1341 C CA . ARG A 1 171 ? -16.156 -9.880 0.889 1.00 89.12 171 ARG A CA 1
ATOM 1342 C C . ARG A 1 171 ? -15.882 -9.359 2.292 1.00 89.12 171 ARG A C 1
ATOM 1344 O O . ARG A 1 171 ? -14.794 -8.806 2.502 1.00 89.12 171 ARG A O 1
ATOM 1351 N N . ALA A 1 172 ? -16.843 -9.568 3.185 1.00 86.94 172 ALA A N 1
ATOM 1352 C CA . ALA A 1 172 ? -16.714 -9.244 4.596 1.00 86.94 172 ALA A CA 1
ATOM 1353 C C . ALA A 1 172 ? -15.508 -9.970 5.205 1.00 86.94 172 ALA A C 1
ATOM 1355 O O . ALA A 1 172 ? -15.141 -11.072 4.772 1.00 86.94 172 ALA A O 1
ATOM 1356 N N . TRP A 1 173 ? -14.851 -9.319 6.159 1.00 86.88 173 TRP A N 1
ATOM 1357 C CA . TRP A 1 173 ? -13.861 -9.974 7.011 1.00 86.88 173 TRP A CA 1
ATOM 1358 C C . TRP A 1 173 ? -14.548 -10.802 8.109 1.00 86.88 173 TRP A C 1
ATOM 1360 O O . TRP A 1 173 ? -15.707 -10.544 8.413 1.00 86.88 173 TRP A O 1
ATOM 1370 N N . LEU A 1 174 ? -13.840 -11.789 8.680 1.00 82.75 174 LEU A N 1
ATOM 1371 C CA . LEU A 1 174 ? -14.405 -12.814 9.580 1.00 82.75 174 LEU A CA 1
ATOM 1372 C C . LEU A 1 174 ? -15.276 -12.221 10.708 1.00 82.75 174 LEU A C 1
ATOM 1374 O O . LEU A 1 174 ? -16.348 -12.749 10.973 1.00 82.75 174 LEU A O 1
ATOM 1378 N N . ASP A 1 175 ? -14.841 -11.091 11.276 1.00 84.56 175 ASP A N 1
ATOM 1379 C CA . ASP A 1 175 ? -15.476 -10.423 12.423 1.00 84.56 175 ASP A CA 1
ATOM 1380 C C . ASP A 1 175 ? -15.928 -8.988 12.107 1.00 84.56 175 ASP A C 1
ATOM 1382 O O . ASP A 1 175 ? -16.094 -8.167 13.007 1.00 84.56 175 ASP A O 1
ATOM 1386 N N . GLU A 1 176 ? -16.054 -8.632 10.829 1.00 88.06 176 GLU A N 1
ATOM 1387 C CA . GLU A 1 176 ? -16.463 -7.289 10.423 1.00 88.06 176 GLU A CA 1
ATOM 1388 C C . GLU A 1 176 ? -17.971 -7.097 10.571 1.00 88.06 176 GLU A C 1
ATOM 1390 O O . GLU A 1 176 ? -18.765 -7.921 10.114 1.00 88.06 176 GLU A O 1
ATOM 1395 N N . LYS A 1 177 ? -18.377 -5.965 11.156 1.00 90.00 177 LYS A N 1
ATOM 1396 C CA . LYS A 1 177 ? -19.799 -5.629 11.279 1.00 90.00 177 LYS A CA 1
ATOM 1397 C C . LYS A 1 177 ? -20.461 -5.513 9.894 1.00 90.00 177 LYS A C 1
ATOM 1399 O O . LYS A 1 177 ? -19.909 -4.820 9.030 1.00 90.00 177 LYS A O 1
ATOM 1404 N N . PRO A 1 178 ? -21.652 -6.102 9.674 1.00 90.75 178 PRO A N 1
ATOM 1405 C CA . PRO A 1 178 ? -22.329 -6.066 8.376 1.00 90.75 178 PRO A CA 1
ATOM 1406 C C . PRO A 1 178 ? -22.540 -4.650 7.826 1.00 90.75 178 PRO A C 1
ATOM 1408 O O . PRO A 1 178 ? -22.309 -4.397 6.644 1.00 90.75 178 PRO A O 1
ATOM 1411 N N . GLU A 1 179 ? -22.897 -3.693 8.686 1.00 92.00 179 GLU A N 1
ATOM 1412 C CA . GLU A 1 179 ? -23.126 -2.298 8.293 1.00 92.00 179 GLU A CA 1
ATOM 1413 C C . GLU A 1 179 ? -21.828 -1.632 7.815 1.00 92.00 179 GLU A C 1
ATOM 1415 O O . GLU A 1 179 ? -21.826 -0.811 6.893 1.00 92.00 179 GLU A O 1
ATOM 1420 N N . HIS A 1 180 ? -20.700 -2.000 8.429 1.00 92.00 180 HIS A N 1
ATOM 1421 C CA . HIS A 1 180 ? -19.385 -1.512 8.035 1.00 92.00 180 HIS A CA 1
ATOM 1422 C C . HIS A 1 180 ? -18.952 -2.084 6.681 1.00 92.00 180 HIS A C 1
ATOM 1424 O O . HIS A 1 180 ? -18.427 -1.332 5.850 1.00 92.00 180 HIS A O 1
ATOM 1430 N N . PHE A 1 181 ? -19.201 -3.379 6.452 1.00 92.44 181 PHE A N 1
ATOM 1431 C CA . PHE A 1 181 ? -18.931 -4.034 5.174 1.00 92.44 181 PHE A CA 1
ATOM 1432 C C . PHE A 1 181 ? -19.701 -3.357 4.036 1.00 92.44 181 PHE A C 1
ATOM 1434 O O . PHE A 1 181 ? -19.089 -2.922 3.058 1.00 92.44 181 PHE A O 1
ATOM 1441 N N . GLU A 1 182 ? -21.022 -3.202 4.168 1.00 91.12 182 GLU A N 1
ATOM 1442 C CA . GLU A 1 182 ? -21.846 -2.624 3.098 1.00 91.12 182 GLU A CA 1
ATOM 1443 C C . GLU A 1 182 ? -21.437 -1.182 2.776 1.00 91.12 182 GLU A C 1
ATOM 1445 O O . GLU A 1 182 ? -21.296 -0.822 1.606 1.00 91.12 182 GLU A O 1
ATOM 1450 N N . ARG A 1 183 ? -21.118 -0.372 3.795 1.00 90.38 183 ARG A N 1
ATOM 1451 C CA . ARG A 1 183 ? -20.647 1.009 3.601 1.00 90.38 183 ARG A CA 1
ATOM 1452 C C . ARG A 1 183 ? -19.345 1.101 2.799 1.00 90.38 183 ARG A C 1
ATOM 1454 O O . ARG A 1 183 ? -19.136 2.065 2.062 1.00 90.38 183 ARG A O 1
ATOM 1461 N N . ASN A 1 184 ? -18.442 0.136 2.966 1.00 91.25 184 ASN A N 1
ATOM 1462 C CA . ASN A 1 184 ? -17.110 0.159 2.358 1.00 91.25 184 ASN A CA 1
ATOM 1463 C C . ASN A 1 184 ? -16.966 -0.787 1.157 1.00 91.25 184 ASN A C 1
ATOM 1465 O O . ASN A 1 184 ? -15.879 -0.879 0.569 1.00 91.25 184 ASN A O 1
ATOM 1469 N N . ARG A 1 185 ? -18.034 -1.498 0.784 1.00 89.12 185 ARG A N 1
ATOM 1470 C CA . ARG A 1 185 ? -18.038 -2.497 -0.283 1.00 89.12 185 ARG A CA 1
ATOM 1471 C C . ARG A 1 185 ? -17.493 -1.922 -1.588 1.00 89.12 185 ARG A C 1
ATOM 1473 O O . ARG A 1 185 ? -17.740 -0.775 -1.949 1.00 89.12 185 ARG A O 1
ATOM 1480 N N . ASN A 1 186 ? -16.719 -2.734 -2.306 1.00 88.50 186 ASN A N 1
ATOM 1481 C CA . ASN A 1 186 ? -15.988 -2.360 -3.525 1.00 88.50 186 ASN A CA 1
ATOM 1482 C C . ASN A 1 186 ? -14.897 -1.292 -3.335 1.00 88.50 186 ASN A C 1
ATOM 1484 O O . ASN A 1 186 ? -14.258 -0.897 -4.312 1.00 88.50 186 ASN A O 1
ATOM 1488 N N . GLY A 1 187 ? -14.642 -0.866 -2.099 1.00 90.06 187 GLY A N 1
ATOM 1489 C CA . GLY A 1 187 ? -13.540 0.008 -1.747 1.00 90.06 187 GLY A CA 1
ATOM 1490 C C . GLY A 1 187 ? -12.190 -0.702 -1.669 1.00 90.06 187 GLY A C 1
ATOM 1491 O O . GLY A 1 187 ? -11.976 -1.796 -2.210 1.00 90.06 187 GLY A O 1
ATOM 1492 N N . LEU A 1 188 ? -11.257 -0.061 -0.970 1.00 90.50 188 LEU A N 1
ATOM 1493 C CA . LEU A 1 188 ? -9.913 -0.571 -0.739 1.00 90.50 188 LEU A CA 1
ATOM 1494 C C . LEU A 1 188 ? -9.791 -1.090 0.694 1.00 90.50 188 LEU A C 1
ATOM 1496 O O . LEU A 1 188 ? -10.061 -0.370 1.650 1.00 90.50 188 LEU A O 1
ATOM 1500 N N . ARG A 1 189 ? -9.340 -2.333 0.832 1.00 92.25 189 ARG A N 1
ATOM 1501 C CA . ARG A 1 189 ? -8.979 -2.977 2.093 1.00 92.25 189 ARG A CA 1
ATOM 1502 C C . ARG A 1 189 ? -7.466 -3.001 2.235 1.00 92.25 189 ARG A C 1
ATOM 1504 O O . ARG A 1 189 ? -6.762 -3.426 1.319 1.00 92.25 189 ARG A O 1
ATOM 1511 N N . LEU A 1 190 ? -6.985 -2.605 3.401 1.00 93.06 190 LEU A N 1
ATOM 1512 C CA . LEU A 1 190 ? -5.596 -2.712 3.808 1.00 93.06 190 LEU A CA 1
ATOM 1513 C C . LEU A 1 190 ? -5.509 -3.760 4.911 1.00 93.06 190 LEU A C 1
ATOM 1515 O O . LEU A 1 190 ? -6.253 -3.707 5.887 1.00 93.06 190 LEU A O 1
ATOM 1519 N N . VAL A 1 191 ? -4.620 -4.724 4.718 1.00 90.81 191 VAL A N 1
ATOM 1520 C CA . VAL A 1 191 ? -4.318 -5.770 5.691 1.00 90.81 191 VAL A CA 1
ATOM 1521 C C . VAL A 1 191 ? -2.932 -5.469 6.232 1.00 90.81 191 VAL A C 1
ATOM 1523 O O . VAL A 1 191 ? -1.968 -5.467 5.463 1.00 90.81 191 VAL A O 1
ATOM 1526 N N . LEU A 1 192 ? -2.860 -5.146 7.518 1.00 89.88 192 LEU A N 1
ATOM 1527 C CA . LEU A 1 192 ? -1.632 -4.870 8.241 1.00 89.88 192 LEU A CA 1
ATOM 1528 C C . LEU A 1 192 ? -1.238 -6.113 9.032 1.00 89.88 192 LEU A C 1
ATOM 1530 O O . LEU A 1 192 ? -2.059 -6.629 9.778 1.00 89.88 192 LEU A O 1
ATOM 1534 N N . THR A 1 193 ? 0.002 -6.562 8.897 1.00 87.56 193 THR A N 1
ATOM 1535 C CA . THR A 1 193 ? 0.546 -7.707 9.636 1.00 87.56 193 THR A CA 1
ATOM 1536 C C . THR A 1 193 ? 1.730 -7.260 10.472 1.00 87.56 193 THR A C 1
ATOM 1538 O O . THR A 1 193 ? 2.595 -6.547 9.957 1.00 87.56 193 THR A O 1
ATOM 1541 N N . VAL A 1 194 ? 1.790 -7.668 11.736 1.00 84.62 194 VAL A N 1
ATOM 1542 C CA . VAL A 1 194 ? 2.924 -7.368 12.621 1.00 84.62 194 VAL A CA 1
ATOM 1543 C C . VAL A 1 194 ? 4.125 -8.223 12.191 1.00 84.62 194 VAL A C 1
ATOM 1545 O O . VAL A 1 194 ? 4.010 -9.435 12.082 1.00 84.62 194 VAL A O 1
ATOM 1548 N N . GLU A 1 195 ? 5.260 -7.602 11.852 1.00 78.94 195 GLU A N 1
ATOM 1549 C CA . GLU A 1 195 ? 6.452 -8.330 11.365 1.00 78.94 195 GLU A CA 1
ATOM 1550 C C . GLU A 1 195 ? 7.401 -8.764 12.481 1.00 78.94 195 GLU A C 1
ATOM 1552 O O . GLU A 1 195 ? 8.134 -9.735 12.322 1.00 78.94 195 GLU A O 1
ATOM 1557 N N . GLU A 1 196 ? 7.427 -8.020 13.581 1.00 69.62 196 GLU A N 1
ATOM 1558 C CA . GLU A 1 196 ? 8.292 -8.287 14.725 1.00 69.62 196 GLU A CA 1
ATOM 1559 C C . GLU A 1 196 ? 7.423 -8.300 15.983 1.00 69.62 196 GLU A C 1
ATOM 1561 O O . GLU A 1 196 ? 6.626 -7.369 16.151 1.00 69.62 196 GLU A O 1
ATOM 1566 N N . PRO A 1 197 ? 7.557 -9.316 16.857 1.00 57.12 197 PRO A N 1
ATOM 1567 C CA . PRO A 1 197 ? 6.774 -9.395 18.078 1.00 57.12 197 PRO A CA 1
ATOM 1568 C C . PRO A 1 197 ? 7.012 -8.129 18.897 1.00 57.12 197 PRO A C 1
ATOM 1570 O O . PRO A 1 197 ? 8.133 -7.810 19.300 1.00 57.12 197 PRO A O 1
ATOM 1573 N N . CYS A 1 198 ? 5.941 -7.373 19.102 1.00 55.81 198 CYS A N 1
ATOM 1574 C CA . CYS A 1 198 ? 5.954 -6.191 19.934 1.00 55.81 198 CYS A CA 1
ATOM 1575 C C . CYS A 1 198 ? 4.901 -6.346 21.023 1.00 55.81 198 CYS A C 1
ATOM 1577 O O . CYS A 1 198 ? 3.751 -6.700 20.763 1.00 55.81 198 CYS A O 1
ATOM 1579 N N . THR A 1 199 ? 5.277 -6.007 22.247 1.00 56.47 199 THR A N 1
ATOM 1580 C CA . THR A 1 199 ? 4.310 -5.823 23.318 1.00 56.47 199 THR A CA 1
ATOM 1581 C C . TH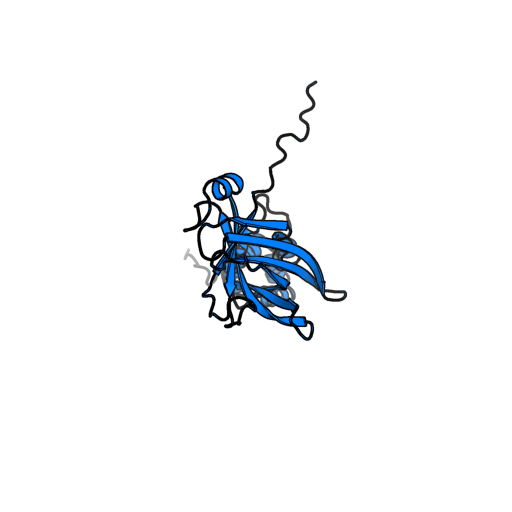R A 1 199 ? 3.554 -4.523 23.067 1.00 56.47 199 THR A C 1
ATOM 1583 O O . THR A 1 199 ? 4.071 -3.416 23.263 1.00 56.47 199 THR A O 1
ATOM 1586 N N . TRP A 1 200 ? 2.314 -4.663 22.600 1.00 62.75 200 TRP A N 1
ATOM 1587 C CA . TRP A 1 200 ? 1.302 -3.616 22.704 1.00 62.75 200 TRP A CA 1
ATOM 1588 C C . TRP A 1 200 ? 1.201 -3.220 24.183 1.00 62.75 200 TRP A C 1
ATOM 1590 O O . TRP A 1 200 ? 1.113 -4.087 25.058 1.00 62.75 200 TRP A O 1
ATOM 1600 N N . SER A 1 201 ? 1.314 -1.919 24.467 1.00 56.59 201 SER A N 1
ATOM 1601 C CA . SER A 1 201 ? 1.442 -1.367 25.830 1.00 56.59 201 SER A CA 1
ATOM 1602 C C . SER A 1 201 ? 0.390 -1.897 26.792 1.00 56.59 201 SER A C 1
ATOM 1604 O O . SER A 1 201 ? 0.663 -2.067 27.976 1.00 56.59 201 SER A O 1
ATOM 1606 N N . THR A 1 202 ? -0.818 -2.067 26.271 1.00 53.06 202 THR A N 1
ATOM 1607 C CA . THR A 1 202 ? -2.030 -2.292 27.049 1.00 53.06 202 THR A CA 1
ATOM 1608 C C . THR A 1 202 ? -2.422 -3.757 27.084 1.00 53.06 202 THR A C 1
ATOM 1610 O O . THR A 1 202 ? -3.155 -4.151 27.979 1.00 53.06 202 THR A O 1
ATOM 1613 N N . LEU A 1 203 ? -1.931 -4.582 26.156 1.00 48.84 203 LEU A N 1
ATOM 1614 C CA . LEU A 1 203 ? -2.377 -5.971 26.059 1.00 48.84 203 LEU A CA 1
ATOM 1615 C C . LEU A 1 203 ? -1.470 -6.960 26.776 1.00 48.84 203 LEU A C 1
ATOM 1617 O O . LEU A 1 203 ? -1.952 -8.034 27.116 1.00 48.84 203 LEU A O 1
ATOM 1621 N N . GLY A 1 204 ? -0.187 -6.640 27.004 1.00 48.91 204 GLY A N 1
ATOM 1622 C CA . GLY A 1 204 ? 0.750 -7.545 27.695 1.00 48.91 204 GLY A CA 1
ATOM 1623 C C . GLY A 1 204 ? 0.826 -8.964 27.099 1.00 48.91 204 GLY A C 1
ATOM 1624 O O . GLY A 1 204 ? 1.364 -9.868 27.728 1.00 48.91 204 GLY A O 1
ATOM 1625 N N . LYS A 1 205 ? 0.261 -9.152 25.904 1.00 48.22 205 LYS A N 1
ATOM 1626 C CA . LYS A 1 205 ? 0.036 -10.406 25.192 1.00 48.22 205 LYS A CA 1
ATOM 1627 C C . LYS A 1 205 ? 0.588 -10.246 23.786 1.00 48.22 205 LYS A C 1
ATOM 1629 O O . LYS A 1 205 ? 0.493 -9.162 23.200 1.00 48.22 205 LYS A O 1
ATOM 1634 N N . ASP A 1 206 ? 1.117 -11.337 23.253 1.00 48.50 206 ASP A N 1
ATOM 1635 C CA . ASP A 1 206 ? 1.456 -11.465 21.843 1.00 48.50 206 ASP A CA 1
ATOM 1636 C C . ASP A 1 206 ? 0.160 -11.370 21.031 1.00 48.50 206 ASP A C 1
ATOM 1638 O O . ASP A 1 206 ? -0.610 -12.325 20.916 1.00 48.50 206 ASP A O 1
ATOM 1642 N N . VAL A 1 207 ? -0.147 -10.170 20.535 1.00 50.44 207 VAL A N 1
ATOM 1643 C CA . VAL A 1 207 ? -1.254 -9.971 19.599 1.00 50.44 207 VAL A CA 1
ATOM 1644 C C . VAL A 1 207 ? -0.795 -10.508 18.253 1.00 50.44 207 VAL A C 1
ATOM 1646 O O . VAL A 1 207 ? -0.256 -9.770 17.428 1.00 50.44 207 VAL A O 1
ATOM 1649 N N . ASN A 1 208 ? -1.024 -11.799 18.050 1.00 53.03 208 ASN A N 1
ATOM 1650 C CA . ASN A 1 208 ? -1.025 -12.389 16.725 1.00 53.03 208 ASN A CA 1
ATOM 1651 C C . ASN A 1 208 ? -2.254 -11.853 15.968 1.00 53.03 208 ASN A C 1
ATOM 1653 O O . ASN A 1 208 ? -3.374 -11.928 16.463 1.00 53.03 208 ASN A O 1
ATOM 1657 N N . ASP A 1 209 ? -2.202 -11.318 14.757 1.00 67.31 209 ASP A N 1
ATOM 1658 C CA . ASP A 1 209 ? -1.071 -10.982 13.886 1.00 67.31 209 ASP A CA 1
ATOM 1659 C C . ASP A 1 209 ? -1.501 -9.942 12.828 1.00 67.31 209 ASP A C 1
ATOM 1661 O O . ASP A 1 209 ? -0.710 -9.556 11.968 1.00 67.31 209 ASP A O 1
ATOM 1665 N N . LEU A 1 210 ? -2.769 -9.499 12.832 1.00 78.00 210 LEU A N 1
ATOM 1666 C CA . LEU A 1 210 ? -3.421 -8.874 11.680 1.00 78.00 210 LEU A CA 1
ATOM 1667 C C . LEU A 1 210 ? -4.418 -7.785 12.095 1.00 78.00 210 LEU A C 1
ATOM 1669 O O . LEU A 1 210 ? -5.357 -8.039 12.841 1.00 78.00 210 LEU A O 1
ATOM 1673 N N . ILE A 1 211 ? -4.262 -6.587 11.536 1.00 83.81 211 ILE A N 1
ATOM 1674 C CA . ILE A 1 211 ? -5.235 -5.493 11.618 1.00 83.81 211 ILE A CA 1
ATOM 1675 C C . ILE A 1 211 ? -5.759 -5.247 10.211 1.00 83.81 211 ILE A C 1
ATOM 1677 O O . ILE A 1 211 ? -4.989 -5.072 9.269 1.00 83.81 211 ILE A O 1
ATOM 1681 N N . VAL A 1 212 ? -7.075 -5.212 10.050 1.00 88.50 212 VAL A N 1
ATOM 1682 C CA . VAL A 1 212 ? -7.706 -4.906 8.766 1.00 88.50 212 VAL A CA 1
ATOM 1683 C C . VAL A 1 212 ? -8.375 -3.554 8.872 1.00 88.50 212 VAL A C 1
ATOM 1685 O O . VAL A 1 212 ? -9.018 -3.274 9.868 1.00 88.50 212 VAL A O 1
ATOM 1688 N N . VAL A 1 213 ? -8.224 -2.718 7.850 1.00 90.31 213 VAL A N 1
ATOM 1689 C CA . VAL A 1 213 ? -8.943 -1.446 7.717 1.00 90.31 213 VAL A CA 1
ATOM 1690 C C . VAL A 1 213 ? -9.401 -1.266 6.281 1.00 90.31 213 VAL A C 1
ATOM 1692 O O . VAL A 1 213 ? -8.785 -1.769 5.341 1.00 90.31 213 VAL A O 1
ATOM 1695 N N . THR A 1 214 ? -10.496 -0.547 6.086 1.00 93.00 214 THR A N 1
ATOM 1696 C CA . THR A 1 214 ? -11.099 -0.345 4.769 1.00 93.00 214 THR A CA 1
ATOM 1697 C C . THR A 1 214 ? -11.455 1.113 4.550 1.00 93.00 214 THR A C 1
ATOM 1699 O O . THR A 1 214 ? -11.665 1.875 5.490 1.00 93.00 214 THR A O 1
ATOM 1702 N N . ARG A 1 215 ? -11.506 1.507 3.287 1.00 91.38 215 ARG A N 1
ATOM 1703 C CA . ARG A 1 215 ? -12.030 2.793 2.855 1.00 91.38 215 ARG A CA 1
ATOM 1704 C C . ARG A 1 215 ? -12.939 2.543 1.672 1.00 91.38 215 ARG A C 1
ATOM 1706 O O . ARG A 1 215 ? -12.575 1.770 0.782 1.00 91.38 215 ARG A O 1
ATOM 1713 N N . ARG A 1 216 ? -14.067 3.245 1.631 1.00 87.88 216 ARG A N 1
ATOM 1714 C CA . ARG A 1 216 ? -14.958 3.292 0.471 1.00 87.88 216 ARG A CA 1
ATOM 1715 C C . ARG A 1 216 ? -14.185 3.628 -0.811 1.00 87.88 216 ARG A C 1
ATOM 1717 O O . ARG A 1 216 ? -13.144 4.295 -0.785 1.00 87.88 216 ARG A O 1
ATOM 1724 N N . ALA A 1 217 ? -14.672 3.133 -1.945 1.00 79.56 217 ALA A N 1
ATOM 1725 C CA . ALA A 1 217 ? -14.195 3.631 -3.227 1.00 79.56 217 ALA A CA 1
ATOM 1726 C C . ALA A 1 217 ? -14.441 5.151 -3.278 1.00 79.56 217 ALA A C 1
ATOM 1728 O O . ALA A 1 217 ? -15.469 5.587 -2.756 1.00 79.56 217 ALA A O 1
ATOM 1729 N N . PRO A 1 218 ? -13.532 5.956 -3.857 1.00 67.88 218 PRO A N 1
ATOM 1730 C CA . PRO A 1 218 ? -13.884 7.333 -4.177 1.00 67.88 218 PRO A CA 1
ATOM 1731 C C . PRO A 1 218 ? -15.169 7.282 -5.005 1.00 67.88 218 PRO A C 1
ATOM 1733 O O . PRO A 1 218 ? -15.237 6.516 -5.973 1.00 67.88 218 PRO A O 1
ATOM 1736 N N . GLU A 1 219 ? -16.204 7.992 -4.557 1.00 54.84 219 GLU A N 1
ATOM 1737 C CA . GLU A 1 219 ? -17.411 8.168 -5.355 1.00 54.84 219 GLU A CA 1
ATOM 1738 C C . GLU A 1 219 ? -16.944 8.739 -6.695 1.00 54.84 219 GLU A C 1
ATOM 1740 O O . GLU A 1 219 ? -16.167 9.692 -6.744 1.00 54.84 219 GLU A O 1
ATOM 1745 N N . LEU A 1 220 ? -17.293 8.065 -7.790 1.00 44.69 220 LEU A N 1
ATOM 1746 C CA . LEU A 1 220 ? -17.256 8.741 -9.074 1.00 44.69 220 LEU A CA 1
ATOM 1747 C C . LEU A 1 220 ? -18.304 9.839 -8.919 1.00 44.69 220 LEU A C 1
ATOM 1749 O O . LEU A 1 220 ? -19.469 9.495 -8.722 1.00 44.69 220 LEU A O 1
ATOM 1753 N N . ASP A 1 221 ? -17.895 11.106 -8.936 1.00 35.78 221 ASP A N 1
ATOM 1754 C CA . ASP A 1 221 ? -18.818 12.218 -9.153 1.00 35.78 221 ASP A CA 1
ATOM 1755 C C . ASP A 1 221 ? -19.514 11.949 -10.491 1.00 35.78 221 ASP A C 1
ATOM 1757 O O . ASP A 1 221 ? -18.982 12.234 -11.563 1.00 35.78 221 ASP A O 1
ATOM 1761 N N . ILE A 1 222 ? -20.668 11.289 -10.434 1.00 42.94 222 ILE A N 1
ATOM 1762 C CA . ILE A 1 222 ? -21.586 11.149 -11.568 1.00 42.94 222 ILE A CA 1
ATOM 1763 C C . ILE A 1 222 ? -22.437 12.430 -11.692 1.00 42.94 222 ILE A C 1
ATOM 1765 O O . ILE A 1 222 ? -23.081 12.629 -12.713 1.00 42.94 222 ILE A O 1
ATOM 1769 N N . ASP A 1 223 ? -22.330 13.354 -10.729 1.00 35.66 223 ASP A N 1
ATOM 1770 C CA . ASP A 1 223 ? -23.048 14.634 -10.698 1.00 35.66 223 ASP A CA 1
ATOM 1771 C C . ASP A 1 223 ? -22.173 15.845 -11.083 1.00 35.66 223 ASP A C 1
ATOM 1773 O O . ASP A 1 223 ? -22.508 16.985 -10.770 1.00 35.66 223 ASP A O 1
ATOM 1777 N N . ALA A 1 224 ? -21.056 15.633 -11.787 1.00 38.59 224 ALA A N 1
ATOM 1778 C CA . ALA A 1 224 ? -20.350 16.731 -12.445 1.00 38.59 224 ALA A CA 1
ATOM 1779 C C . ALA A 1 224 ? -21.059 17.089 -13.765 1.00 38.59 224 ALA A C 1
ATOM 1781 O O . ALA A 1 224 ? -20.725 16.563 -14.824 1.00 38.59 224 ALA A O 1
ATOM 1782 N N . ASP A 1 225 ? -22.055 17.970 -13.654 1.00 35.81 225 ASP A N 1
ATOM 1783 C CA . ASP A 1 225 ? -22.554 18.878 -14.693 1.00 35.81 225 ASP A CA 1
ATOM 1784 C C . ASP A 1 225 ? -22.777 18.278 -16.094 1.00 35.81 225 ASP A C 1
ATOM 1786 O O . ASP A 1 225 ? -22.014 18.496 -17.038 1.00 35.81 225 ASP A O 1
ATOM 1790 N N . VAL A 1 226 ? -23.931 17.631 -16.273 1.00 39.12 226 VAL A N 1
ATOM 1791 C CA . VAL A 1 226 ? -24.689 17.820 -17.516 1.00 39.12 226 VAL A CA 1
ATOM 1792 C C . VAL A 1 226 ? -25.483 19.114 -17.328 1.00 39.12 226 VAL A C 1
ATOM 1794 O O . VAL A 1 226 ? -26.443 19.101 -16.554 1.00 39.12 226 VAL A O 1
ATOM 1797 N N . PRO A 1 227 ? -25.137 20.238 -17.982 1.00 33.22 227 PRO A N 1
ATOM 1798 C CA . PRO A 1 227 ? -26.058 21.357 -18.021 1.00 33.22 227 PRO A CA 1
ATOM 1799 C C . PRO A 1 227 ? -27.303 20.899 -18.784 1.00 33.22 227 PRO A C 1
ATOM 1801 O O . PRO A 1 227 ? -27.251 20.564 -19.968 1.00 33.22 227 PRO A O 1
ATOM 1804 N N . ALA A 1 228 ? -28.424 20.847 -18.074 1.00 42.22 228 ALA A N 1
ATOM 1805 C CA . ALA A 1 228 ? -29.735 20.794 -18.687 1.00 42.22 228 ALA A CA 1
ATOM 1806 C C . ALA A 1 228 ? -30.043 22.182 -19.266 1.00 42.22 228 ALA A C 1
ATOM 1808 O O . ALA A 1 228 ? -30.491 23.057 -18.529 1.00 42.22 228 ALA A O 1
ATOM 1809 N N . ALA A 1 229 ? -29.746 22.375 -20.553 1.00 36.97 229 ALA A N 1
ATOM 1810 C CA . ALA A 1 229 ? -30.441 23.254 -21.505 1.00 36.97 229 ALA A CA 1
ATOM 1811 C C . ALA A 1 229 ? -29.736 23.197 -22.866 1.00 36.97 229 ALA A C 1
ATOM 1813 O O . ALA A 1 229 ? -28.537 23.550 -22.923 1.00 36.97 229 ALA A O 1
#

Organism: Neobodo designis (NCBI:txid312471)